Protein AF-A0A8E2DWC3-F1 (afdb_monomer_lite)

Sequence (257 aa):
MHSTALNSRPLKDLLADVLPKDIDFTFYHFSTPPTKSPALYSAPPHRKPERTYCESHFLAVSVTPPVSASISSGSAEAKPSLESAPEAADELLVLAIEVLIYTTKYLTTVFVSKADSTGCISALHLPRSSSSPLKSITGCFVKWLVRERQRPGKRLVVSLFARAQDQYLFPGSVENADKHVLDDRGLIRWWCRVLDPLVREYMPEGGRSLAQRLVDAKGITTTSTATTATSAEPVAITDGEQDDQTKTTAKGYLIIP

Radius of gyration: 25.72 Å; chains: 1; bounding box: 96×45×52 Å

Organism: NCBI:txid1314670

Secondary structure (DSSP, 8-state):
----------HHHHHHHHS-TTS-EEEEEEEPPPEEE--SSPPPTT-PPP-EEEEEEEEEEEE---TTSGGGS--------S--S------EEEEEEEEEEEE-SSEEEEEEEEEEE-SGGGGG---TTS--HHHHHHHHHHHHHHHHHPPTT-EEEEEE-----S-SSSTTGGG-TT--PPPHHHHHHHHHHHHHHHHHTSEEP----HHHHHHHHHHTTS--------------------------EE-------

InterPro domains:
  IPR013178 Histone acetyltransferase Rtt109/CBP [PF08214] (11-257)
  IPR013178 Histone acetyltransferase Rtt109/CBP [SM01250] (11-249)
  IPR016849 Histone acetyltransferase Rtt109 [PS51728] (10-257)
  IPR051236 Histone acetyltransferase RTT109-like [PTHR31571] (11-212)

Structure (mmCIF, N/CA/C/O backbone):
data_AF-A0A8E2DWC3-F1
#
_entry.id   AF-A0A8E2DWC3-F1
#
loop_
_atom_site.group_PDB
_atom_site.id
_atom_site.type_symbol
_atom_site.label_atom_id
_atom_site.label_alt_id
_atom_site.label_comp_id
_atom_site.label_asym_id
_atom_site.label_entity_id
_atom_site.label_seq_id
_atom_site.pdbx_PDB_ins_code
_atom_site.Cartn_x
_atom_site.Cartn_y
_atom_site.Cartn_z
_atom_site.occupancy
_atom_site.B_iso_or_equiv
_atom_site.auth_seq_id
_atom_site.auth_comp_id
_atom_site.auth_asym_id
_atom_site.auth_atom_id
_atom_site.pdbx_PDB_model_num
ATOM 1 N N . MET A 1 1 ? 0.124 -27.324 26.602 1.00 33.16 1 MET A N 1
ATOM 2 C CA . MET A 1 1 ? 1.009 -26.196 26.226 1.00 33.16 1 MET A CA 1
ATOM 3 C C . MET A 1 1 ? 1.364 -26.273 24.741 1.00 33.16 1 MET A C 1
ATOM 5 O O . MET A 1 1 ? 2.509 -26.540 24.401 1.00 33.16 1 MET A O 1
ATOM 9 N N . HIS A 1 2 ? 0.403 -26.064 23.840 1.00 28.22 2 HIS A N 1
ATOM 10 C CA . HIS A 1 2 ? 0.671 -25.999 22.398 1.00 28.22 2 HIS A CA 1
ATOM 11 C C . HIS A 1 2 ? 0.140 -24.668 21.877 1.00 28.22 2 HIS A C 1
ATOM 13 O O . HIS A 1 2 ? -1.011 -24.545 21.481 1.00 28.22 2 HIS A O 1
ATOM 19 N N . SER A 1 3 ? 0.988 -23.647 21.982 1.00 33.16 3 SER A N 1
ATOM 20 C CA . SER A 1 3 ? 0.810 -22.388 21.271 1.00 33.16 3 SER A CA 1
ATOM 21 C C . SER A 1 3 ? 1.392 -22.593 19.878 1.00 33.16 3 SER A C 1
ATOM 23 O O . SER A 1 3 ? 2.610 -22.570 19.703 1.00 33.16 3 SER A O 1
ATOM 25 N N . THR A 1 4 ? 0.544 -22.858 18.888 1.00 37.78 4 THR A N 1
ATOM 26 C CA . THR A 1 4 ? 0.902 -22.684 17.478 1.00 37.78 4 THR A CA 1
ATOM 27 C C . THR A 1 4 ? 1.086 -21.192 17.239 1.00 37.78 4 THR A C 1
ATOM 29 O O . THR A 1 4 ? 0.168 -20.489 16.821 1.00 37.78 4 THR A O 1
ATOM 32 N N . ALA A 1 5 ? 2.289 -20.696 17.529 1.00 41.44 5 ALA A N 1
ATOM 33 C CA . ALA A 1 5 ? 2.785 -19.501 16.880 1.00 41.44 5 ALA A CA 1
ATOM 34 C C . ALA A 1 5 ? 2.732 -19.798 15.378 1.00 41.44 5 ALA A C 1
ATOM 36 O O . ALA A 1 5 ? 3.488 -20.626 14.874 1.00 41.44 5 ALA A O 1
ATOM 37 N N . LEU A 1 6 ? 1.765 -19.207 14.673 1.00 51.44 6 LEU A N 1
ATOM 38 C CA . LEU A 1 6 ? 1.793 -19.143 13.218 1.00 51.44 6 LEU A CA 1
ATOM 39 C C . LEU A 1 6 ? 3.186 -18.626 12.860 1.00 51.44 6 LEU A C 1
ATOM 41 O O . LEU A 1 6 ? 3.505 -17.497 13.225 1.00 51.44 6 LEU A O 1
ATOM 45 N N . ASN A 1 7 ? 4.022 -19.462 12.241 1.00 55.53 7 ASN A N 1
ATOM 46 C CA . ASN A 1 7 ? 5.364 -19.084 11.809 1.00 55.53 7 ASN A CA 1
ATOM 47 C C . ASN A 1 7 ? 5.238 -17.840 10.919 1.00 55.53 7 ASN A C 1
ATOM 49 O O . ASN A 1 7 ? 4.892 -17.948 9.739 1.00 55.53 7 ASN A O 1
ATOM 53 N N . SER A 1 8 ? 5.434 -16.655 11.502 1.00 73.25 8 SER A N 1
ATOM 54 C CA . SER A 1 8 ? 5.418 -15.404 10.760 1.00 73.25 8 SER A CA 1
ATOM 55 C C . SER A 1 8 ? 6.644 -15.432 9.859 1.00 73.25 8 SER A C 1
ATOM 57 O O . SER A 1 8 ? 7.785 -15.420 10.324 1.00 73.25 8 SER A O 1
ATOM 59 N N . ARG A 1 9 ? 6.401 -15.590 8.556 1.00 89.38 9 ARG A N 1
ATOM 60 C CA . ARG A 1 9 ? 7.459 -15.517 7.553 1.00 89.38 9 ARG A CA 1
ATOM 61 C C . ARG A 1 9 ? 7.867 -14.052 7.412 1.00 89.38 9 ARG A C 1
ATOM 63 O O . ARG A 1 9 ? 6.984 -13.198 7.284 1.00 89.38 9 ARG A O 1
ATOM 70 N N . PRO A 1 10 ? 9.172 -13.747 7.406 1.00 92.94 10 PRO A N 1
ATOM 71 C CA . PRO A 1 10 ? 9.626 -12.377 7.248 1.00 92.94 10 PRO A CA 1
ATOM 72 C C . PRO A 1 10 ? 9.223 -11.845 5.866 1.00 92.94 10 PRO A C 1
ATOM 74 O O . PRO A 1 10 ? 9.191 -12.589 4.884 1.00 92.94 10 PRO A O 1
ATOM 77 N N . LEU A 1 11 ? 8.950 -10.537 5.782 1.00 95.00 11 LEU A N 1
ATOM 78 C CA . LEU A 1 11 ? 8.514 -9.867 4.549 1.00 95.00 11 LEU A CA 1
ATOM 79 C C . LEU A 1 11 ? 9.448 -10.152 3.361 1.00 95.00 11 LEU A C 1
ATOM 81 O O . LEU A 1 11 ? 8.971 -10.357 2.249 1.00 95.00 11 LEU A O 1
ATOM 85 N N . LYS A 1 12 ? 10.762 -10.223 3.608 1.00 94.94 12 LYS A N 1
ATOM 86 C CA . LYS A 1 12 ? 11.775 -10.513 2.583 1.00 94.94 12 LYS A CA 1
ATOM 87 C C . LYS A 1 12 ? 11.518 -11.839 1.850 1.00 94.94 12 LYS A C 1
ATOM 89 O O . LYS A 1 12 ? 11.611 -11.881 0.630 1.00 94.94 12 LYS A O 1
ATOM 94 N N . ASP A 1 13 ? 11.133 -12.893 2.574 1.00 94.88 13 ASP A N 1
ATOM 95 C CA . ASP A 1 13 ? 10.936 -14.224 1.989 1.00 94.88 13 ASP A CA 1
ATOM 96 C C . ASP A 1 13 ? 9.639 -14.249 1.175 1.00 94.88 13 ASP A C 1
ATOM 98 O O . ASP A 1 13 ? 9.563 -14.877 0.126 1.00 94.88 13 ASP A O 1
ATOM 102 N N . LEU A 1 14 ? 8.614 -13.531 1.647 1.00 95.56 14 LEU A N 1
ATOM 103 C CA . LEU A 1 14 ? 7.348 -13.387 0.930 1.00 95.56 14 LEU A CA 1
ATOM 104 C C . LEU A 1 14 ? 7.517 -12.584 -0.366 1.00 95.56 14 LEU A C 1
ATOM 106 O O . LEU A 1 14 ? 6.883 -12.908 -1.366 1.00 95.56 14 LEU A O 1
ATOM 110 N N . LEU A 1 15 ? 8.369 -11.554 -0.356 1.00 95.75 15 LEU A N 1
ATOM 111 C CA . LEU A 1 15 ? 8.705 -10.779 -1.550 1.00 95.75 15 LEU A CA 1
ATOM 112 C C . LEU A 1 15 ? 9.503 -11.621 -2.553 1.00 95.75 15 LEU A C 1
ATOM 114 O O . LEU A 1 15 ? 9.172 -11.610 -3.736 1.00 95.75 15 LEU A O 1
ATOM 118 N N . ALA A 1 16 ? 10.486 -12.394 -2.087 1.00 94.25 16 ALA A N 1
ATOM 119 C CA . ALA A 1 16 ? 11.266 -13.292 -2.939 1.00 94.25 16 ALA A CA 1
ATOM 120 C C . ALA A 1 16 ? 10.390 -14.332 -3.666 1.00 94.25 16 ALA A C 1
ATOM 122 O O . ALA A 1 16 ? 10.641 -14.641 -4.827 1.00 94.25 16 ALA A O 1
ATOM 123 N N . ASP A 1 17 ? 9.322 -14.823 -3.025 1.00 93.69 17 ASP A N 1
ATOM 124 C CA . ASP A 1 17 ? 8.394 -15.792 -3.630 1.00 93.69 17 ASP A CA 1
ATOM 125 C C . ASP A 1 17 ? 7.579 -15.215 -4.807 1.00 93.69 17 ASP A C 1
ATOM 127 O O . ASP A 1 17 ? 7.115 -15.970 -5.664 1.00 93.69 17 ASP A O 1
ATOM 131 N N . VAL A 1 18 ? 7.351 -13.895 -4.842 1.00 93.00 18 VAL A N 1
ATOM 132 C CA . VAL A 1 18 ? 6.466 -13.242 -5.831 1.00 93.00 18 VAL A CA 1
ATOM 133 C C . VAL A 1 18 ? 7.215 -12.466 -6.915 1.00 93.00 18 VAL A C 1
ATOM 135 O O . VAL A 1 18 ? 6.575 -11.886 -7.800 1.00 93.00 18 VAL A O 1
ATOM 138 N N . LEU A 1 19 ? 8.546 -12.428 -6.840 1.00 92.81 19 LEU A N 1
ATOM 139 C CA . LEU A 1 19 ? 9.412 -11.661 -7.731 1.00 92.81 19 LEU A CA 1
ATOM 140 C C . LEU A 1 19 ? 10.188 -12.557 -8.708 1.00 92.81 19 LEU A C 1
ATOM 142 O O . LEU A 1 19 ? 10.372 -13.748 -8.454 1.00 92.81 19 LEU A O 1
ATOM 146 N N . PRO A 1 20 ? 10.636 -12.004 -9.851 1.00 89.25 20 PRO A N 1
ATOM 147 C CA . PRO A 1 20 ? 11.560 -12.696 -10.745 1.00 89.25 20 PRO A CA 1
ATOM 148 C C . PRO A 1 20 ? 12.848 -13.092 -10.012 1.00 89.25 20 PRO A C 1
ATOM 150 O O . PRO A 1 20 ? 13.372 -12.305 -9.232 1.00 89.25 20 PRO A O 1
ATOM 153 N N . LYS A 1 21 ? 13.365 -14.297 -10.279 1.00 85.69 21 LYS A N 1
ATOM 154 C CA . LYS A 1 21 ? 14.532 -14.849 -9.566 1.00 85.69 21 LYS A CA 1
ATOM 155 C C . LYS A 1 21 ? 15.871 -14.249 -9.991 1.00 85.69 21 LYS A C 1
ATOM 157 O O . LYS A 1 21 ? 16.804 -14.265 -9.201 1.00 85.69 21 LYS A O 1
ATOM 162 N N . ASP A 1 22 ? 15.949 -13.742 -11.216 1.00 85.62 22 ASP A N 1
ATOM 163 C CA . ASP A 1 22 ? 17.205 -13.312 -11.844 1.00 85.62 22 ASP A CA 1
ATOM 164 C C . ASP A 1 22 ? 17.398 -11.787 -11.787 1.00 85.62 22 ASP A C 1
ATOM 166 O O . ASP A 1 22 ? 18.127 -11.217 -12.596 1.00 85.62 22 ASP A O 1
ATOM 170 N N . ILE A 1 23 ? 16.670 -11.107 -10.894 1.00 87.25 23 ILE A N 1
ATOM 171 C CA . ILE A 1 23 ? 16.686 -9.650 -10.768 1.00 87.25 23 ILE A CA 1
ATOM 172 C C . ILE A 1 23 ? 16.780 -9.276 -9.304 1.00 87.25 23 ILE A C 1
ATOM 174 O O . ILE A 1 23 ? 15.936 -9.666 -8.494 1.00 87.25 23 ILE A O 1
ATOM 178 N N . ASP A 1 24 ? 17.762 -8.438 -9.008 1.00 90.44 24 ASP A N 1
ATOM 179 C CA . ASP A 1 24 ? 17.973 -7.915 -7.674 1.00 90.44 24 ASP A CA 1
ATOM 180 C C . ASP A 1 24 ? 17.059 -6.713 -7.418 1.00 90.44 24 ASP A C 1
ATOM 182 O O . ASP A 1 24 ? 17.033 -5.728 -8.163 1.00 90.44 24 ASP A O 1
ATOM 186 N N . PHE A 1 25 ? 16.291 -6.814 -6.336 1.00 94.19 25 PHE A N 1
ATOM 187 C CA . PHE A 1 25 ? 15.479 -5.733 -5.796 1.00 94.19 25 PHE A CA 1
ATOM 188 C C . PHE A 1 25 ? 15.976 -5.401 -4.393 1.00 94.19 25 PHE A C 1
ATOM 190 O O . PHE A 1 25 ? 16.088 -6.290 -3.543 1.00 94.19 25 PHE A O 1
ATOM 197 N N . THR A 1 26 ? 16.178 -4.116 -4.124 1.00 96.12 26 THR A N 1
ATOM 198 C CA . THR A 1 26 ? 16.504 -3.619 -2.787 1.00 96.12 26 THR A CA 1
ATOM 199 C C . THR A 1 26 ? 15.257 -2.993 -2.168 1.00 96.12 26 THR A C 1
ATOM 201 O O . THR A 1 26 ? 14.541 -2.216 -2.800 1.00 96.12 26 THR A O 1
ATOM 204 N N . PHE A 1 27 ? 14.965 -3.358 -0.917 1.00 97.31 27 PHE A N 1
ATOM 205 C CA . PHE A 1 27 ? 13.769 -2.924 -0.193 1.00 97.31 27 PHE A CA 1
ATOM 206 C C . PHE A 1 27 ? 14.143 -2.107 1.037 1.00 97.31 27 PHE A C 1
ATOM 208 O O . PHE A 1 27 ? 14.847 -2.590 1.923 1.00 97.31 27 PHE A O 1
ATOM 215 N N . TYR A 1 28 ? 13.573 -0.912 1.144 1.00 97.88 28 TYR A N 1
ATOM 216 C CA . TYR A 1 28 ? 13.697 -0.052 2.313 1.00 97.88 28 TYR A CA 1
ATOM 217 C C . TYR A 1 28 ? 12.345 0.056 3.004 1.00 97.88 28 TYR A C 1
ATOM 219 O O . TYR A 1 28 ? 11.451 0.771 2.546 1.00 97.88 28 TYR A O 1
ATOM 227 N N . HIS A 1 29 ? 12.181 -0.679 4.104 1.00 98.06 29 HIS A N 1
ATOM 228 C CA . HIS A 1 29 ? 10.979 -0.628 4.932 1.00 98.06 29 HIS A CA 1
ATOM 229 C C . HIS A 1 29 ? 11.241 0.191 6.197 1.00 98.06 29 HIS A C 1
ATOM 231 O O . HIS A 1 29 ? 12.028 -0.199 7.054 1.00 98.06 29 HIS A O 1
ATOM 237 N N . PHE A 1 30 ? 10.531 1.309 6.326 1.00 96.88 30 PHE A N 1
ATOM 238 C CA . PHE A 1 30 ? 10.524 2.152 7.515 1.00 96.88 30 PHE A CA 1
ATOM 239 C C . PHE A 1 30 ? 9.169 2.053 8.211 1.00 96.88 30 PHE A C 1
ATOM 241 O O . PHE A 1 30 ? 8.119 2.035 7.563 1.00 96.88 30 PHE A O 1
ATOM 248 N N . SER A 1 31 ? 9.174 2.013 9.541 1.00 97.62 31 SER A N 1
ATOM 249 C CA . SER A 1 31 ? 7.946 2.070 10.333 1.00 97.62 31 SER A CA 1
ATOM 250 C C . SER A 1 31 ? 8.111 2.919 11.580 1.00 97.62 31 SER A C 1
ATOM 252 O O . SER A 1 31 ? 9.182 2.936 12.184 1.00 97.62 31 SER A O 1
ATOM 254 N N . THR A 1 32 ? 7.036 3.574 12.002 1.00 98.00 32 THR A N 1
ATOM 255 C CA . THR A 1 32 ? 6.988 4.296 13.279 1.00 98.00 32 THR A CA 1
ATOM 256 C C . THR A 1 32 ? 6.350 3.427 14.362 1.00 98.00 32 THR A C 1
ATOM 258 O O . THR A 1 32 ? 5.466 2.634 14.046 1.00 98.00 32 THR A O 1
ATOM 261 N N . PRO A 1 33 ? 6.686 3.606 15.650 1.00 97.81 33 PRO A N 1
ATOM 262 C CA . PRO A 1 33 ? 5.886 3.013 16.716 1.00 97.81 33 PRO A CA 1
ATOM 263 C C . PRO A 1 33 ? 4.455 3.593 16.717 1.00 97.81 33 PRO A C 1
ATOM 265 O O . PRO A 1 33 ? 4.259 4.736 16.286 1.00 97.81 33 PRO A O 1
ATOM 268 N N . PRO A 1 34 ? 3.449 2.862 17.234 1.00 97.56 34 PRO A N 1
ATOM 269 C CA . PRO A 1 34 ? 2.101 3.392 17.403 1.00 97.56 34 PRO A CA 1
ATOM 270 C C . PRO A 1 34 ? 2.076 4.615 18.325 1.00 97.56 34 PRO A C 1
ATOM 272 O O . PRO A 1 34 ? 2.439 4.544 19.499 1.00 97.56 34 PRO A O 1
ATOM 275 N N . THR A 1 35 ? 1.578 5.736 17.813 1.00 98.12 35 THR A N 1
ATOM 276 C CA . THR A 1 35 ? 1.409 6.988 18.562 1.00 98.12 35 THR A CA 1
ATOM 277 C C . THR A 1 35 ? -0.060 7.383 18.620 1.00 98.12 35 THR A C 1
ATOM 279 O O . THR A 1 35 ? -0.862 6.967 17.787 1.00 98.12 35 THR A O 1
ATOM 282 N N . LYS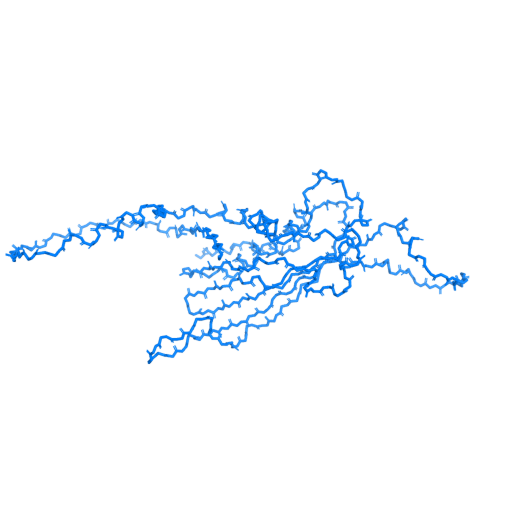 A 1 36 ? -0.463 8.149 19.637 1.00 97.94 36 LYS A N 1
ATOM 283 C CA . LYS A 1 36 ? -1.859 8.588 19.773 1.00 97.94 36 LYS A CA 1
ATOM 284 C C . LYS A 1 36 ? -2.221 9.530 18.620 1.00 97.94 36 LYS A C 1
ATOM 286 O O . LYS A 1 36 ? -1.504 10.493 18.372 1.00 97.94 36 LYS A O 1
ATOM 291 N N . SER A 1 37 ? -3.360 9.293 17.981 1.00 97.31 37 SER A N 1
ATOM 292 C CA . SER A 1 37 ? -3.863 10.085 16.855 1.00 97.31 37 SER A CA 1
ATOM 293 C C . SER A 1 37 ? -5.330 10.488 17.064 1.00 97.31 37 SER A C 1
ATOM 295 O O . SER A 1 37 ? -6.008 9.949 17.951 1.00 97.31 37 SER A O 1
ATOM 297 N N . PRO A 1 38 ? -5.843 11.467 16.294 1.00 97.19 38 PRO A N 1
ATOM 298 C CA . PRO A 1 38 ? -7.274 11.745 16.238 1.00 97.19 38 PRO A CA 1
ATOM 299 C C . PRO A 1 38 ? -8.086 10.506 15.834 1.00 97.19 38 PRO A C 1
ATOM 301 O O . PRO A 1 38 ? -7.592 9.619 15.139 1.00 97.19 38 PRO A O 1
ATOM 304 N N . ALA A 1 39 ? -9.346 10.446 16.266 1.00 96.75 39 ALA A N 1
ATOM 305 C CA . ALA A 1 39 ? -10.234 9.352 15.888 1.00 96.75 39 ALA A CA 1
ATOM 306 C C . ALA A 1 39 ? -10.561 9.393 14.388 1.00 96.75 39 ALA A C 1
ATOM 308 O O . ALA A 1 39 ? -10.838 10.463 13.851 1.00 96.75 39 ALA A O 1
ATOM 309 N N . LEU A 1 40 ? -10.591 8.222 13.739 1.00 94.81 40 LEU A N 1
ATOM 310 C CA . LEU A 1 40 ? -10.999 8.099 12.331 1.00 94.81 40 LEU A CA 1
ATOM 311 C C . LEU A 1 40 ? -12.462 8.494 12.099 1.00 94.81 40 LEU A C 1
ATOM 313 O O . LEU A 1 40 ? -12.810 9.000 11.037 1.00 94.81 40 LEU A O 1
ATOM 317 N N . TYR A 1 41 ? -13.318 8.247 13.090 1.00 93.69 41 TYR A N 1
ATOM 318 C CA . TYR A 1 41 ? -14.737 8.569 13.034 1.00 93.69 41 TYR A CA 1
ATOM 319 C C . TYR A 1 41 ? -15.055 9.675 14.032 1.00 93.69 41 TYR A C 1
ATOM 321 O O . TYR A 1 41 ? -14.669 9.604 15.204 1.00 93.69 41 TYR A O 1
ATOM 329 N N . SER A 1 42 ? -15.800 10.678 13.574 1.00 94.12 42 SER A N 1
ATOM 330 C CA . SER A 1 42 ? -16.341 11.718 14.442 1.00 94.12 42 SER A CA 1
ATOM 331 C C . SER A 1 42 ? -17.226 11.098 15.522 1.00 94.12 42 SER A C 1
ATOM 333 O O . SER A 1 42 ? -18.037 10.208 15.255 1.00 94.12 42 SER A O 1
ATOM 335 N N . ALA A 1 43 ? -17.073 11.572 16.758 1.00 94.44 43 ALA A N 1
ATOM 336 C CA . ALA A 1 43 ? -17.920 11.123 17.851 1.00 94.44 43 ALA A CA 1
ATOM 337 C C . ALA A 1 43 ? -19.369 11.591 17.627 1.00 94.44 43 ALA A C 1
ATOM 339 O O . ALA A 1 43 ? -19.575 12.740 17.230 1.00 94.44 43 ALA A O 1
ATOM 340 N N . PRO A 1 44 ? -20.378 10.754 17.926 1.00 94.00 44 PRO A N 1
ATOM 341 C CA . PRO A 1 44 ? -21.755 11.218 18.026 1.00 94.00 44 PRO A CA 1
ATOM 342 C C . PRO A 1 44 ? -21.894 12.345 19.064 1.00 94.00 44 PRO A C 1
ATOM 344 O O . PRO A 1 44 ? -21.073 12.420 19.989 1.00 94.00 44 PRO A O 1
ATOM 347 N N . PRO A 1 45 ? -22.953 13.173 18.980 1.00 95.06 45 PRO A N 1
ATOM 348 C CA . PRO A 1 45 ? -23.240 14.178 19.997 1.00 95.06 45 PRO A CA 1
ATOM 349 C C . PRO A 1 45 ? -23.194 13.580 21.409 1.00 95.06 45 PRO A C 1
ATOM 351 O O . PRO A 1 45 ? -23.667 12.466 21.645 1.00 95.06 45 PRO A O 1
ATOM 354 N N . HIS A 1 46 ? -22.598 14.318 22.346 1.00 92.94 46 HIS A N 1
ATOM 355 C CA . HIS A 1 46 ? -22.448 13.930 23.757 1.00 92.94 46 HIS A CA 1
ATOM 356 C C . HIS A 1 46 ? -21.590 12.679 24.029 1.00 92.94 46 HIS A C 1
ATOM 358 O O . HIS A 1 46 ? -21.576 12.177 25.153 1.00 92.94 46 HIS A O 1
ATOM 364 N N . ARG A 1 47 ? -20.832 12.176 23.046 1.00 93.88 47 ARG A N 1
ATOM 365 C CA . ARG A 1 47 ? -19.849 11.101 23.249 1.00 93.88 47 ARG A CA 1
ATOM 366 C C . ARG A 1 47 ? -18.425 11.595 23.027 1.00 93.88 47 ARG A C 1
ATOM 368 O O . ARG A 1 47 ? -18.179 12.548 22.296 1.00 93.88 47 ARG A O 1
ATOM 375 N N . LYS A 1 48 ? -17.467 10.926 23.671 1.00 94.56 48 LYS A N 1
ATOM 376 C CA . LYS A 1 48 ? -16.038 11.181 23.449 1.00 94.56 48 LYS A CA 1
ATOM 377 C C . LYS A 1 48 ? -15.560 10.440 22.190 1.00 94.56 48 LYS A C 1
ATOM 379 O O . LYS A 1 48 ? -16.031 9.325 21.956 1.00 94.56 48 LYS A O 1
ATOM 384 N N . PRO A 1 49 ? -14.617 11.010 21.417 1.00 95.50 49 PRO A N 1
ATOM 385 C CA . PRO A 1 49 ? -13.971 10.307 20.311 1.00 95.50 49 PRO A CA 1
ATOM 386 C C . PRO A 1 49 ? -13.302 9.012 20.765 1.00 95.50 49 PRO A C 1
ATOM 388 O O . PRO A 1 49 ? -12.806 8.912 21.892 1.00 95.50 49 PRO A O 1
ATOM 391 N N . GLU A 1 50 ? -13.271 8.019 19.879 1.00 95.81 50 GLU A N 1
ATOM 392 C CA . GLU A 1 50 ? -12.616 6.750 20.172 1.00 95.81 50 GLU A CA 1
ATOM 393 C C . GLU A 1 50 ? -11.099 6.941 20.301 1.00 95.81 50 GLU A C 1
ATOM 395 O O . GLU A 1 50 ? -10.454 7.592 19.473 1.00 95.81 50 GLU A O 1
ATOM 400 N N . ARG A 1 51 ? -10.503 6.353 21.346 1.00 97.81 51 ARG A N 1
ATOM 401 C CA . ARG A 1 51 ? -9.048 6.373 21.513 1.00 97.81 51 ARG A CA 1
ATOM 402 C C . ARG A 1 51 ? -8.400 5.598 20.367 1.00 97.81 51 ARG A C 1
ATOM 404 O O . ARG A 1 51 ? -8.556 4.380 20.284 1.00 97.81 51 ARG A O 1
ATOM 411 N N . THR A 1 52 ? -7.647 6.321 19.548 1.00 98.31 52 THR A N 1
ATOM 412 C CA . THR A 1 52 ? -7.035 5.815 18.322 1.00 98.31 52 THR A CA 1
ATOM 413 C C . THR A 1 52 ? -5.524 6.001 18.387 1.00 98.31 52 THR A C 1
ATOM 415 O O . THR A 1 52 ? -5.027 7.005 18.905 1.00 98.31 52 THR A O 1
ATOM 418 N N . TYR A 1 53 ? -4.801 4.998 17.903 1.00 98.50 53 TYR A N 1
ATOM 419 C CA . TYR A 1 53 ? -3.362 5.050 17.685 1.00 98.50 53 TYR A CA 1
ATOM 420 C C . TYR A 1 53 ? -3.089 4.901 16.194 1.00 98.50 53 TYR A C 1
ATOM 422 O O . TYR A 1 53 ? -3.821 4.183 15.520 1.00 98.50 53 TYR A O 1
ATOM 430 N N . CYS A 1 54 ? -2.065 5.576 15.686 1.00 98.62 54 CYS A N 1
ATOM 431 C CA . CYS A 1 54 ? -1.597 5.456 14.313 1.00 98.62 54 CYS A CA 1
ATOM 432 C C . CYS A 1 54 ? -0.118 5.069 14.311 1.00 98.62 54 CYS A C 1
ATOM 434 O O . CYS A 1 54 ? 0.676 5.628 15.068 1.00 98.62 54 CYS A O 1
ATOM 436 N N . GLU A 1 55 ? 0.243 4.151 13.430 1.00 98.25 55 GLU A N 1
ATOM 437 C CA . GLU A 1 55 ? 1.617 3.916 12.989 1.00 98.25 55 GLU A CA 1
ATOM 438 C C . GLU A 1 55 ? 1.686 4.079 11.467 1.00 98.25 55 GLU A C 1
ATOM 440 O O . GLU A 1 55 ? 0.696 3.848 10.769 1.00 98.25 55 GLU A O 1
ATOM 445 N N . SER A 1 56 ? 2.837 4.507 10.958 1.00 98.31 56 SER A N 1
ATOM 446 C CA . SER A 1 56 ? 3.110 4.601 9.526 1.00 98.31 56 SER A CA 1
ATOM 447 C C . SER A 1 56 ? 4.067 3.494 9.109 1.00 98.31 56 SER A C 1
ATOM 449 O O . SER A 1 56 ? 4.999 3.164 9.843 1.00 98.31 56 SER A O 1
ATOM 451 N N . HIS A 1 57 ? 3.825 2.936 7.930 1.00 98.62 57 HIS A N 1
ATOM 452 C CA . HIS A 1 57 ? 4.679 1.992 7.233 1.00 98.62 57 HIS A CA 1
ATOM 453 C C . HIS A 1 57 ? 4.977 2.550 5.844 1.00 98.62 57 HIS A C 1
ATOM 455 O O . HIS A 1 57 ? 4.064 2.771 5.051 1.00 98.62 57 HIS A O 1
ATOM 461 N N . PHE A 1 58 ? 6.253 2.740 5.537 1.00 98.62 58 PHE A N 1
ATOM 462 C CA . PHE A 1 58 ? 6.715 3.204 4.238 1.00 98.62 58 PHE A CA 1
ATOM 463 C C . PHE A 1 58 ? 7.646 2.161 3.633 1.00 98.62 58 PHE A C 1
ATOM 465 O O . PHE A 1 58 ? 8.621 1.764 4.270 1.00 98.62 58 PHE A O 1
ATOM 472 N N . LEU A 1 59 ? 7.335 1.703 2.424 1.00 98.62 59 LEU A N 1
ATOM 473 C CA . LEU A 1 59 ? 8.185 0.798 1.659 1.00 98.62 59 LEU A CA 1
ATOM 474 C C . LEU A 1 59 ? 8.631 1.508 0.386 1.00 98.62 59 LEU A C 1
ATOM 476 O O . LEU A 1 59 ? 7.787 1.859 -0.435 1.00 98.62 59 LEU A O 1
ATOM 480 N N . ALA A 1 60 ? 9.940 1.670 0.219 1.00 98.31 60 ALA A N 1
ATOM 481 C CA . ALA A 1 60 ? 10.565 2.064 -1.037 1.00 98.31 60 ALA A CA 1
ATOM 482 C C . ALA A 1 60 ? 11.318 0.877 -1.643 1.00 98.31 60 ALA A C 1
ATOM 484 O O . ALA A 1 60 ? 11.855 0.037 -0.918 1.00 98.31 60 ALA A O 1
ATOM 485 N N . VAL A 1 61 ? 11.338 0.808 -2.970 1.00 97.88 61 VAL A N 1
ATOM 486 C CA . VAL A 1 61 ? 11.990 -0.265 -3.725 1.00 97.88 61 VAL A CA 1
ATOM 487 C C . VAL A 1 61 ? 12.914 0.348 -4.756 1.00 97.88 61 VAL A C 1
ATOM 489 O O . VAL A 1 61 ? 12.466 1.201 -5.530 1.00 97.88 61 VAL A O 1
ATOM 492 N N . SER A 1 62 ? 14.159 -0.111 -4.792 1.00 96.50 62 SER A N 1
ATOM 493 C CA . SER A 1 62 ? 15.120 0.192 -5.848 1.00 96.50 62 SER A CA 1
ATOM 494 C C . SER A 1 62 ? 15.531 -1.062 -6.612 1.00 96.50 62 SER A C 1
ATOM 496 O O . SER A 1 62 ? 15.307 -2.196 -6.178 1.00 96.50 62 SER A O 1
ATOM 498 N N . VAL A 1 63 ? 16.090 -0.834 -7.795 1.00 94.56 63 VAL A N 1
ATOM 499 C CA . VAL A 1 63 ? 16.682 -1.851 -8.662 1.00 94.56 63 VAL A CA 1
ATOM 500 C C . VAL A 1 63 ? 18.026 -1.344 -9.160 1.00 94.56 63 VAL A C 1
ATOM 502 O O . VAL A 1 63 ? 18.210 -0.136 -9.320 1.00 94.56 63 VAL A O 1
ATOM 505 N N . THR A 1 64 ? 18.935 -2.263 -9.456 1.00 91.81 64 THR A N 1
ATOM 506 C CA . THR A 1 64 ? 20.212 -1.944 -10.096 1.00 91.81 64 THR A CA 1
ATOM 507 C C . THR A 1 64 ? 20.130 -2.349 -11.568 1.00 91.81 64 THR A C 1
ATOM 509 O O . THR A 1 64 ? 19.986 -3.539 -11.862 1.00 91.81 64 THR A O 1
ATOM 512 N N . PRO A 1 65 ? 20.169 -1.398 -12.517 1.00 83.50 65 PRO A N 1
ATOM 513 C CA . PRO A 1 65 ? 20.171 -1.729 -13.934 1.00 83.50 65 PRO A CA 1
ATOM 514 C C . PRO A 1 65 ? 21.421 -2.535 -14.317 1.00 83.50 65 PRO A C 1
ATOM 516 O O . PRO A 1 65 ? 22.496 -2.311 -13.757 1.00 83.50 65 PRO A O 1
ATOM 519 N N . PRO A 1 66 ? 21.332 -3.436 -15.310 1.00 79.56 66 PRO A N 1
ATOM 520 C CA . PRO A 1 66 ? 22.525 -4.056 -15.872 1.00 79.56 66 PRO A CA 1
ATOM 521 C C . PRO A 1 66 ? 23.445 -2.979 -16.476 1.00 79.56 66 PRO A C 1
ATOM 523 O O . PRO A 1 66 ? 22.967 -2.041 -17.113 1.00 79.56 66 PRO A O 1
ATOM 526 N N . VAL A 1 67 ? 24.765 -3.144 -16.317 1.00 66.31 67 VAL A N 1
ATOM 527 C CA . VAL A 1 67 ? 25.844 -2.188 -16.684 1.00 66.31 67 VAL A CA 1
ATOM 528 C C . VAL A 1 67 ? 25.740 -1.633 -18.118 1.00 66.31 67 VAL A C 1
ATOM 530 O O . VAL A 1 67 ? 26.249 -0.562 -18.424 1.00 66.31 67 VAL A O 1
ATOM 533 N N . SER A 1 68 ? 25.042 -2.318 -19.021 1.00 56.47 68 SER A N 1
ATOM 534 C CA . SER A 1 68 ? 24.802 -1.855 -20.393 1.00 56.47 68 SER A CA 1
ATOM 535 C C . SER A 1 68 ? 23.812 -0.681 -20.505 1.00 56.47 68 SER A C 1
ATOM 537 O O . SER A 1 68 ? 23.795 -0.013 -21.535 1.00 56.47 68 SER A O 1
ATOM 539 N N . ALA A 1 69 ? 22.986 -0.432 -19.483 1.00 53.97 69 ALA A N 1
ATOM 540 C CA . ALA A 1 69 ? 21.956 0.612 -19.472 1.00 53.97 69 ALA A CA 1
ATOM 541 C C . ALA A 1 69 ? 22.416 1.940 -18.836 1.00 53.97 69 ALA A C 1
ATOM 543 O O . ALA A 1 69 ? 21.769 2.964 -19.042 1.00 53.97 69 ALA A O 1
ATOM 544 N N . SER A 1 70 ? 23.534 1.961 -18.099 1.00 51.84 70 SER A N 1
ATOM 545 C CA . SER A 1 70 ? 24.069 3.183 -17.470 1.00 51.84 70 SER A CA 1
ATOM 546 C C . SER A 1 70 ? 24.792 4.115 -18.453 1.00 51.84 70 SER A C 1
ATOM 548 O O . SER A 1 70 ? 25.055 5.270 -18.136 1.00 51.84 70 SER A O 1
ATOM 550 N N . ILE A 1 71 ? 25.072 3.658 -19.679 1.00 53.16 71 ILE A N 1
ATOM 551 C CA . ILE A 1 71 ? 25.809 4.434 -20.692 1.00 53.16 71 ILE A CA 1
ATOM 552 C C . ILE A 1 71 ? 24.900 5.445 -21.433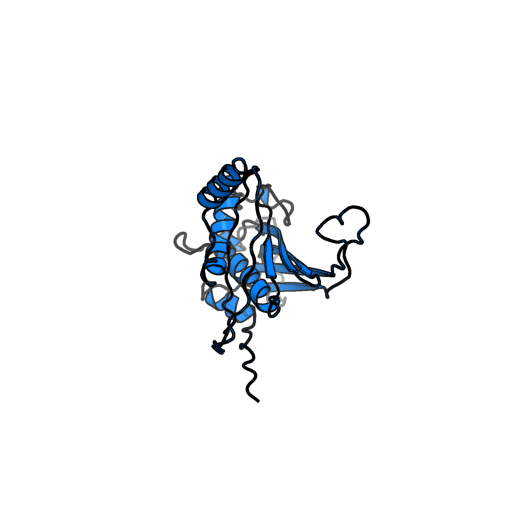 1.00 53.16 71 ILE A C 1
ATOM 554 O O . ILE A 1 71 ? 25.393 6.304 -22.161 1.00 53.16 71 ILE A O 1
ATOM 558 N N . SER A 1 72 ? 23.572 5.409 -21.247 1.00 48.53 72 SER A N 1
ATOM 559 C CA . SER A 1 72 ? 22.637 6.275 -21.992 1.00 48.53 72 SER A CA 1
ATOM 560 C C . SER A 1 72 ? 22.196 7.568 -21.292 1.00 48.53 72 SER A C 1
ATOM 562 O O . SER A 1 72 ? 21.482 8.355 -21.912 1.00 48.53 72 SER A O 1
ATOM 564 N N . SER A 1 73 ? 22.615 7.855 -20.055 1.00 50.16 73 SER A N 1
ATOM 565 C CA . SER A 1 73 ? 22.393 9.179 -19.449 1.00 50.16 73 SER A CA 1
ATOM 566 C C . SER A 1 73 ? 23.551 10.119 -19.793 1.00 50.16 73 SER A C 1
ATOM 568 O O . SER A 1 73 ? 24.524 10.251 -19.054 1.00 50.16 73 SER A O 1
ATOM 570 N N . GLY A 1 74 ? 23.471 10.746 -20.965 1.00 40.41 74 GLY A N 1
ATOM 571 C CA . GLY A 1 74 ? 24.476 11.693 -21.428 1.00 40.41 74 GLY A CA 1
ATOM 572 C C . GLY A 1 74 ? 24.415 13.041 -20.706 1.00 40.41 74 GLY A C 1
ATOM 573 O O . GLY A 1 74 ? 23.484 13.811 -20.922 1.00 40.41 74 GLY A O 1
ATOM 574 N N . SER A 1 75 ? 25.478 13.375 -19.972 1.00 40.03 75 SER A N 1
ATOM 575 C CA . SER A 1 75 ? 26.071 14.720 -19.990 1.00 40.03 75 SER A CA 1
ATOM 576 C C . SER A 1 75 ? 27.554 14.685 -19.587 1.00 40.03 75 SER A C 1
ATOM 578 O O . SER A 1 75 ? 27.882 14.598 -18.411 1.00 40.03 75 SER A O 1
ATOM 580 N N . ALA A 1 76 ? 28.397 14.768 -20.621 1.00 43.84 76 ALA A N 1
ATOM 581 C CA . ALA A 1 76 ? 29.703 15.430 -20.728 1.00 43.84 76 ALA A CA 1
ATOM 582 C C . ALA A 1 76 ? 30.842 15.156 -19.711 1.00 43.84 76 ALA A C 1
ATOM 584 O O . ALA A 1 76 ? 30.811 15.574 -18.562 1.00 43.84 76 ALA A O 1
ATOM 585 N N . GLU A 1 77 ? 31.923 14.600 -20.275 1.00 43.53 77 GLU A N 1
ATOM 586 C CA . GLU A 1 77 ? 33.347 14.820 -19.960 1.00 43.53 77 GLU A CA 1
ATOM 587 C C . GLU A 1 77 ? 33.821 14.664 -18.503 1.00 43.53 77 GLU A C 1
ATOM 589 O O . GLU A 1 77 ? 34.037 15.634 -17.782 1.00 43.53 77 GLU A O 1
ATOM 594 N N . ALA A 1 78 ? 34.210 13.437 -18.143 1.00 36.28 78 ALA A N 1
ATOM 595 C CA . ALA A 1 78 ? 35.258 13.215 -17.151 1.00 36.28 78 ALA A CA 1
ATOM 596 C C . ALA A 1 78 ? 36.273 12.196 -17.691 1.00 36.28 78 ALA A C 1
ATOM 598 O O . ALA A 1 78 ? 35.929 11.082 -18.083 1.00 36.28 78 ALA A O 1
ATOM 599 N N . LYS A 1 79 ? 37.540 12.619 -17.771 1.00 36.97 79 LYS A N 1
ATOM 600 C CA . LYS A 1 79 ? 38.696 11.774 -18.109 1.00 36.97 79 LYS A CA 1
ATOM 601 C C . LYS A 1 79 ? 38.782 10.579 -17.147 1.00 36.97 79 LYS A C 1
ATOM 603 O O . LYS A 1 79 ? 38.490 10.760 -15.968 1.00 36.97 79 LYS A O 1
ATOM 608 N N . PRO A 1 80 ? 39.283 9.409 -17.584 1.00 42.62 80 PRO A N 1
ATOM 609 C CA . PRO A 1 80 ? 39.501 8.295 -16.678 1.00 42.62 80 PRO A CA 1
ATOM 610 C C . PRO A 1 80 ? 40.754 8.588 -15.845 1.00 42.62 80 PRO A C 1
ATOM 612 O O . PRO A 1 80 ? 41.879 8.464 -16.331 1.00 42.62 80 PRO A O 1
ATOM 615 N N . SER A 1 81 ? 40.579 9.025 -14.600 1.00 38.78 81 SER A N 1
ATOM 616 C CA . SER A 1 81 ? 41.635 8.938 -13.593 1.00 38.78 81 SER A CA 1
ATOM 617 C C . SER A 1 81 ? 41.508 7.603 -12.872 1.00 38.78 81 SER A C 1
ATOM 619 O O . SER A 1 81 ? 40.461 7.275 -12.323 1.00 38.78 81 SER A O 1
ATOM 621 N N . LEU A 1 82 ? 42.598 6.850 -12.937 1.00 53.34 82 LEU A N 1
ATOM 622 C CA . LEU A 1 82 ? 42.852 5.582 -12.272 1.00 53.34 82 LEU A CA 1
ATOM 623 C C . LEU A 1 82 ? 42.552 5.669 -10.759 1.00 53.34 82 LEU A C 1
ATOM 625 O O . LEU A 1 82 ? 42.899 6.664 -10.129 1.00 53.34 82 LEU A O 1
ATOM 629 N N . GLU A 1 83 ? 42.005 4.579 -10.212 1.00 50.06 83 GLU A N 1
ATOM 630 C CA . GLU A 1 83 ? 41.866 4.261 -8.777 1.00 50.06 83 GLU A CA 1
ATOM 631 C C . GLU A 1 83 ? 40.711 4.934 -8.007 1.00 50.06 83 GLU A C 1
ATOM 633 O O . GLU A 1 83 ? 40.891 5.871 -7.232 1.00 50.06 83 GLU A O 1
ATOM 638 N N . SER A 1 84 ? 39.518 4.345 -8.104 1.00 41.38 84 SER A N 1
ATOM 639 C CA . SER A 1 84 ? 38.473 4.459 -7.083 1.00 41.38 84 SER A CA 1
ATOM 640 C C . SER A 1 84 ? 37.759 3.114 -6.904 1.00 41.38 84 SER A C 1
ATOM 642 O O . SER A 1 84 ? 37.691 2.297 -7.821 1.00 41.38 84 SER A O 1
ATOM 644 N N . ALA A 1 85 ? 37.315 2.860 -5.670 1.00 46.22 85 ALA A N 1
ATOM 645 C CA . ALA A 1 85 ? 36.512 1.717 -5.223 1.00 46.22 85 ALA A CA 1
ATOM 646 C C . ALA A 1 85 ? 35.382 1.360 -6.216 1.00 46.22 85 ALA A C 1
ATOM 648 O O . ALA A 1 85 ? 34.975 2.251 -6.957 1.00 46.22 85 ALA A O 1
ATOM 649 N N . PRO A 1 86 ? 34.857 0.111 -6.241 1.00 43.75 86 PRO A N 1
ATOM 650 C CA . PRO A 1 86 ? 33.821 -0.271 -7.202 1.00 43.75 86 PRO A CA 1
ATOM 651 C C . PRO A 1 86 ? 32.694 0.761 -7.144 1.00 43.75 86 PRO A C 1
ATOM 653 O O . PRO A 1 86 ? 32.077 0.918 -6.090 1.00 43.75 86 PRO A O 1
ATOM 656 N N . GLU A 1 87 ? 32.503 1.513 -8.234 1.00 54.97 87 GLU A N 1
ATOM 657 C CA . GLU A 1 87 ? 31.425 2.490 -8.354 1.00 54.97 87 GLU A CA 1
ATOM 658 C C . GLU A 1 87 ? 30.138 1.744 -8.018 1.00 54.97 87 GLU A C 1
ATOM 660 O O . GLU A 1 87 ? 29.782 0.772 -8.691 1.00 54.97 87 GLU A O 1
ATOM 665 N N . ALA A 1 88 ? 29.521 2.104 -6.890 1.00 57.41 88 ALA A N 1
ATOM 666 C CA . ALA A 1 88 ? 28.277 1.497 -6.459 1.00 57.41 88 ALA A CA 1
ATOM 667 C C . ALA A 1 88 ? 27.290 1.704 -7.603 1.00 57.41 88 ALA A C 1
ATOM 669 O O . ALA A 1 88 ? 26.963 2.843 -7.920 1.00 57.41 88 ALA A O 1
ATOM 670 N N . ALA A 1 89 ? 26.918 0.616 -8.277 1.00 65.31 89 ALA A N 1
ATOM 671 C CA . ALA A 1 89 ? 26.047 0.682 -9.435 1.00 65.31 89 ALA A CA 1
ATOM 672 C C . ALA A 1 89 ? 24.799 1.500 -9.077 1.00 65.31 89 ALA A C 1
ATOM 674 O O . ALA A 1 89 ? 24.186 1.248 -8.037 1.00 65.31 89 ALA A O 1
ATOM 675 N N . ASP A 1 90 ? 24.468 2.489 -9.911 1.00 81.81 90 ASP A N 1
ATOM 676 C CA . ASP A 1 90 ? 23.424 3.465 -9.606 1.00 81.81 90 ASP A CA 1
ATOM 677 C C . ASP A 1 90 ? 22.093 2.762 -9.316 1.00 81.81 90 ASP A C 1
ATOM 679 O O . ASP A 1 90 ? 21.465 2.157 -10.191 1.00 81.81 90 ASP A O 1
ATOM 683 N N . GLU A 1 91 ? 21.660 2.825 -8.059 1.00 91.06 91 GLU A N 1
ATOM 684 C CA . GLU A 1 91 ? 20.369 2.298 -7.649 1.00 91.06 91 GLU A CA 1
ATOM 685 C C . GLU A 1 91 ? 19.247 3.240 -8.090 1.00 91.06 91 GLU A C 1
ATOM 687 O O . GLU A 1 91 ? 19.229 4.429 -7.766 1.00 91.06 91 GLU A O 1
ATOM 692 N N . LEU A 1 92 ? 18.251 2.691 -8.783 1.00 93.81 92 LEU A N 1
ATOM 693 C CA . LEU A 1 92 ? 17.085 3.438 -9.234 1.00 93.81 92 LEU A CA 1
ATOM 694 C C . LEU A 1 92 ? 15.867 3.067 -8.399 1.00 93.81 92 LEU A C 1
ATOM 696 O O . LEU A 1 92 ? 15.414 1.924 -8.429 1.00 93.81 92 LEU A O 1
ATOM 700 N N . LEU A 1 93 ? 15.283 4.041 -7.699 1.00 95.94 93 LEU A N 1
ATOM 701 C CA . LEU A 1 93 ? 13.978 3.867 -7.057 1.00 95.94 93 LEU A CA 1
ATOM 702 C C . LEU A 1 93 ? 12.901 3.639 -8.123 1.00 95.94 93 LEU A C 1
ATOM 704 O O . LEU A 1 93 ? 12.793 4.413 -9.072 1.00 95.94 93 LEU A O 1
ATOM 708 N N . VAL A 1 94 ? 12.085 2.597 -7.955 1.00 96.69 94 VAL A N 1
ATOM 709 C CA . VAL A 1 94 ? 11.033 2.195 -8.910 1.00 96.69 94 VAL A CA 1
ATOM 710 C C . VAL A 1 94 ? 9.622 2.288 -8.342 1.00 96.69 94 VAL A C 1
ATOM 712 O O . VAL A 1 94 ? 8.667 2.477 -9.097 1.00 96.69 94 VAL A O 1
ATOM 715 N N . LEU A 1 95 ? 9.475 2.155 -7.023 1.00 97.81 95 LEU A N 1
ATOM 716 C CA . LEU A 1 95 ? 8.191 2.106 -6.327 1.00 97.81 95 LEU A CA 1
ATOM 717 C C . LEU A 1 95 ? 8.330 2.677 -4.923 1.00 97.81 95 LEU A C 1
ATOM 719 O O . LEU A 1 95 ? 9.316 2.409 -4.238 1.00 97.81 95 LEU A O 1
ATOM 723 N N . ALA A 1 96 ? 7.295 3.371 -4.467 1.00 98.25 96 ALA A N 1
ATOM 724 C CA . ALA A 1 96 ? 7.094 3.631 -3.054 1.00 98.25 96 ALA A CA 1
ATOM 725 C C . ALA A 1 96 ? 5.616 3.496 -2.672 1.00 98.25 96 ALA A C 1
ATOM 727 O O . ALA A 1 96 ? 4.724 3.809 -3.463 1.00 98.25 96 ALA A O 1
ATOM 728 N N . ILE A 1 97 ? 5.355 3.026 -1.452 1.00 98.56 97 ILE A N 1
ATOM 729 C CA . ILE A 1 97 ? 4.015 2.910 -0.869 1.00 98.56 97 ILE A CA 1
ATOM 730 C C . ILE A 1 97 ? 4.030 3.319 0.607 1.00 98.56 97 ILE A C 1
ATOM 732 O O . ILE A 1 97 ? 4.859 2.855 1.387 1.00 98.56 97 ILE A O 1
ATOM 736 N N . GLU A 1 98 ? 3.077 4.170 0.986 1.00 98.62 98 GLU A N 1
ATOM 737 C CA . GLU A 1 98 ? 2.793 4.577 2.361 1.00 98.62 98 GLU A CA 1
ATOM 738 C C . GLU A 1 98 ? 1.478 3.942 2.826 1.00 98.62 98 GLU A C 1
ATOM 740 O O . GLU A 1 98 ? 0.426 4.113 2.200 1.00 98.62 98 GLU A O 1
ATOM 745 N N . VAL A 1 99 ? 1.528 3.247 3.959 1.00 98.75 99 VAL A N 1
ATOM 746 C CA . VAL A 1 99 ? 0.378 2.634 4.620 1.00 98.75 99 VAL A CA 1
ATOM 747 C C . VAL A 1 99 ? 0.299 3.136 6.057 1.00 98.75 99 VAL A C 1
ATOM 749 O O . VAL A 1 99 ? 1.257 3.035 6.817 1.00 98.75 99 VAL A O 1
ATOM 752 N N . LEU A 1 100 ? -0.861 3.656 6.443 1.00 98.69 100 LEU A N 1
ATOM 753 C CA . LEU A 1 100 ? -1.158 4.102 7.800 1.00 98.69 100 LEU A CA 1
ATOM 754 C C . LEU A 1 100 ? -2.029 3.055 8.486 1.00 98.69 100 LEU A C 1
ATOM 756 O O . LEU A 1 100 ? -3.069 2.661 7.956 1.00 98.69 100 LEU A O 1
ATOM 760 N N . ILE A 1 101 ? -1.624 2.602 9.669 1.00 98.62 101 ILE A N 1
ATOM 761 C CA . ILE A 1 101 ? -2.367 1.597 10.427 1.00 98.62 101 ILE A CA 1
ATOM 762 C C . ILE A 1 101 ? -2.966 2.253 11.658 1.00 98.62 101 ILE A C 1
ATOM 764 O O . ILE A 1 101 ? -2.267 2.639 12.595 1.00 98.62 101 ILE A O 1
ATOM 768 N N . TYR A 1 102 ? -4.290 2.361 11.654 1.00 98.62 102 TYR A N 1
ATOM 769 C CA . TYR A 1 102 ? -5.053 2.902 12.767 1.00 98.62 102 TYR A CA 1
ATOM 770 C C . TYR A 1 102 ? -5.572 1.771 13.635 1.00 98.62 102 TYR A C 1
ATOM 772 O O . TYR A 1 102 ? -6.203 0.832 13.152 1.00 98.62 102 TYR A O 1
ATOM 780 N N . THR A 1 103 ? -5.352 1.881 14.936 1.00 98.31 103 THR A N 1
ATOM 781 C CA . THR A 1 103 ? -5.775 0.875 15.902 1.00 98.31 103 THR A CA 1
ATOM 782 C C . THR A 1 103 ? -6.647 1.509 16.971 1.00 98.31 103 THR A C 1
ATOM 784 O O . THR A 1 103 ? -6.232 2.432 17.674 1.00 98.31 103 THR A O 1
ATOM 787 N N . THR A 1 104 ? -7.850 0.965 17.131 1.00 97.75 104 THR A N 1
ATOM 788 C CA . THR A 1 104 ? -8.765 1.282 18.229 1.00 97.75 104 THR A CA 1
ATOM 789 C C . THR A 1 104 ? -9.010 0.050 19.105 1.00 97.75 104 THR A C 1
ATOM 791 O O . THR A 1 104 ? -8.362 -0.996 18.946 1.00 97.75 104 THR A O 1
ATOM 794 N N . LYS A 1 105 ? -9.953 0.134 20.054 1.00 95.94 105 LYS A N 1
ATOM 795 C CA . LYS A 1 105 ? -10.318 -1.009 20.909 1.00 95.94 105 LYS A CA 1
ATOM 796 C C . LYS A 1 105 ? -10.967 -2.152 20.111 1.00 95.94 105 LYS A C 1
ATOM 798 O O . LYS A 1 105 ? -10.843 -3.316 20.505 1.00 95.94 105 LYS A O 1
ATOM 803 N N . TYR A 1 106 ? -11.656 -1.832 19.016 1.00 95.50 106 TYR A N 1
ATOM 804 C CA . TYR A 1 106 ? -12.494 -2.790 18.284 1.00 95.50 106 TYR A CA 1
ATOM 805 C C . TYR A 1 106 ? -12.105 -2.974 16.815 1.00 95.50 106 TYR A C 1
ATOM 807 O O . TYR A 1 106 ? -12.471 -3.993 16.229 1.00 95.50 106 TYR A O 1
ATOM 815 N N . LEU A 1 107 ? -11.355 -2.031 16.240 1.00 97.19 107 LEU A N 1
ATOM 816 C CA . LEU A 1 107 ? -11.032 -2.007 14.819 1.00 97.19 107 LEU A CA 1
ATOM 817 C C . LEU A 1 107 ? -9.533 -1.791 14.596 1.00 97.19 107 LEU A C 1
ATOM 819 O O . LEU A 1 107 ? -8.894 -1.003 15.297 1.00 97.19 107 LEU A O 1
ATOM 823 N N . THR A 1 108 ? -8.985 -2.508 13.623 1.00 98.31 108 THR A N 1
ATOM 824 C CA . THR A 1 108 ? -7.715 -2.177 12.973 1.00 98.31 108 THR A CA 1
ATOM 825 C C . THR A 1 108 ? -8.023 -1.729 11.543 1.00 98.31 108 THR A C 1
ATOM 827 O O . THR A 1 108 ? -8.702 -2.448 10.815 1.00 98.31 108 THR A O 1
ATOM 830 N N . THR A 1 109 ? -7.540 -0.565 11.120 1.00 98.44 109 THR A N 1
ATOM 831 C CA . THR A 1 109 ? -7.689 -0.077 9.742 1.00 98.44 109 THR A CA 1
ATOM 832 C C . THR A 1 109 ? -6.316 0.023 9.100 1.00 98.44 109 THR A C 1
ATOM 834 O O . THR A 1 109 ? -5.493 0.809 9.556 1.00 98.44 109 THR A O 1
ATOM 837 N N . VAL A 1 110 ? -6.081 -0.747 8.040 1.00 98.50 110 VAL A N 1
ATOM 838 C CA . VAL A 1 110 ? -4.896 -0.661 7.179 1.00 98.50 110 VAL A CA 1
ATOM 839 C C . VAL A 1 110 ? -5.251 0.261 6.017 1.00 98.50 110 VAL A C 1
ATOM 841 O O . VAL A 1 110 ? -5.956 -0.140 5.092 1.00 98.50 110 VAL A O 1
ATOM 844 N N . PHE A 1 111 ? -4.832 1.520 6.096 1.00 98.56 111 PHE A N 1
ATOM 845 C CA . PHE A 1 111 ? -5.147 2.543 5.107 1.00 98.56 111 PHE A CA 1
ATOM 846 C C . PHE A 1 111 ? -3.969 2.765 4.160 1.00 98.56 111 PHE A C 1
ATOM 848 O O . PHE A 1 111 ? -2.923 3.254 4.582 1.00 98.56 111 PHE A O 1
ATOM 855 N N . VAL A 1 112 ? -4.128 2.433 2.878 1.00 98.38 112 VAL A N 1
ATOM 856 C CA . VAL A 1 112 ? -3.127 2.787 1.865 1.00 98.38 112 VAL A CA 1
ATOM 857 C C . VAL A 1 112 ? -3.264 4.277 1.561 1.00 98.38 112 VAL A C 1
ATOM 859 O O . VAL A 1 112 ? -4.241 4.700 0.945 1.00 98.38 112 VAL A O 1
ATOM 862 N N . SER A 1 113 ? -2.288 5.057 2.027 1.00 97.19 113 SER A N 1
ATOM 863 C CA . SER A 1 113 ? -2.267 6.520 1.936 1.00 97.19 113 SER A CA 1
ATOM 864 C C . SER A 1 113 ? -1.767 6.979 0.571 1.00 97.19 113 SER A C 1
ATOM 866 O O . SER A 1 113 ? -2.395 7.815 -0.078 1.00 97.19 113 SER A O 1
ATOM 868 N N . LYS A 1 114 ? -0.639 6.417 0.120 1.00 96.69 114 LYS A N 1
ATOM 869 C CA . LYS A 1 114 ? 0.019 6.791 -1.138 1.00 96.69 114 LYS A CA 1
ATOM 870 C C . LYS A 1 114 ? 0.667 5.574 -1.770 1.00 96.69 114 LYS A C 1
ATOM 872 O O . LYS A 1 114 ? 1.209 4.731 -1.063 1.00 96.69 114 LYS A O 1
ATOM 877 N N . ALA A 1 115 ? 0.669 5.518 -3.093 1.00 97.12 115 ALA A N 1
ATOM 878 C CA . ALA A 1 115 ? 1.506 4.610 -3.862 1.00 97.12 115 ALA A CA 1
ATOM 879 C C . ALA A 1 115 ? 1.899 5.310 -5.163 1.00 97.12 115 ALA A C 1
ATOM 881 O O . ALA A 1 115 ? 1.049 5.921 -5.808 1.00 97.12 115 ALA A O 1
ATOM 882 N N . ASP A 1 116 ? 3.173 5.245 -5.531 1.00 97.31 116 ASP A N 1
ATOM 883 C CA . ASP A 1 116 ? 3.685 5.884 -6.742 1.00 97.31 116 ASP A CA 1
ATOM 884 C C . ASP A 1 116 ? 4.851 5.084 -7.321 1.00 97.31 116 ASP A C 1
ATOM 886 O O . ASP A 1 116 ? 5.506 4.317 -6.614 1.00 97.31 116 ASP A O 1
ATOM 890 N N . SER A 1 117 ? 5.125 5.292 -8.603 1.00 96.62 117 SER A N 1
ATOM 891 C CA . SER A 1 117 ? 6.257 4.696 -9.312 1.00 96.62 117 SER A CA 1
ATOM 892 C C . SER A 1 117 ? 7.010 5.759 -10.102 1.00 96.62 117 SER A C 1
ATOM 894 O O . SER A 1 117 ? 6.476 6.832 -10.372 1.00 96.62 117 SER A O 1
ATOM 896 N N . THR A 1 118 ? 8.245 5.465 -10.487 1.00 96.00 118 THR A N 1
ATOM 897 C CA . THR A 1 118 ? 9.102 6.408 -11.229 1.00 96.00 118 THR A CA 1
ATOM 898 C C . THR A 1 118 ? 9.134 6.157 -12.737 1.00 96.00 118 THR A C 1
ATOM 900 O O . THR A 1 118 ? 9.643 6.985 -13.483 1.00 96.00 118 THR A O 1
ATOM 903 N N . GLY A 1 119 ? 8.640 5.002 -13.196 1.00 93.06 119 GLY A N 1
ATOM 904 C CA . GLY A 1 119 ? 8.840 4.517 -14.568 1.00 93.06 119 GLY A CA 1
ATOM 905 C C . GLY A 1 119 ? 10.192 3.829 -14.801 1.00 93.06 119 GLY A C 1
ATOM 906 O O . GLY A 1 119 ? 10.312 3.056 -15.743 1.00 93.06 119 GLY A O 1
ATOM 907 N N . CYS A 1 120 ? 11.172 3.979 -13.899 1.00 93.88 120 CYS A N 1
ATOM 908 C CA . CYS A 1 120 ? 12.532 3.439 -14.063 1.00 93.88 120 CYS A CA 1
ATOM 909 C C . CYS A 1 120 ? 12.622 1.903 -14.051 1.00 93.88 120 CYS A C 1
ATOM 911 O O . CYS A 1 120 ? 13.677 1.341 -14.327 1.00 93.88 120 CYS A O 1
ATOM 913 N N . ILE A 1 121 ? 11.520 1.198 -13.766 1.00 92.12 121 ILE A N 1
ATOM 914 C CA . ILE A 1 121 ? 11.465 -0.265 -13.884 1.00 92.12 121 ILE A CA 1
ATOM 915 C C . ILE A 1 121 ? 11.677 -0.742 -15.333 1.00 92.12 121 ILE A C 1
ATOM 917 O O . ILE A 1 121 ? 12.057 -1.894 -15.542 1.00 92.12 121 ILE A O 1
ATOM 921 N N . SER A 1 122 ? 11.462 0.128 -16.331 1.00 90.06 122 SER A N 1
ATOM 922 C CA . SER A 1 122 ? 11.739 -0.157 -17.746 1.00 90.06 122 SER A CA 1
ATOM 923 C C . SER A 1 122 ? 13.211 -0.498 -18.004 1.00 90.06 122 SER A C 1
ATOM 925 O O . SER A 1 122 ? 13.486 -1.342 -18.858 1.00 90.06 122 SER A O 1
ATOM 927 N N . ALA A 1 123 ? 14.141 0.052 -17.212 1.00 88.50 123 ALA A N 1
ATOM 928 C CA . ALA A 1 123 ? 15.581 -0.190 -17.329 1.00 88.50 123 ALA A CA 1
ATOM 929 C C . ALA A 1 123 ? 15.970 -1.671 -17.149 1.00 88.50 123 ALA A C 1
ATOM 931 O O . ALA A 1 123 ? 17.005 -2.114 -17.647 1.00 88.50 123 ALA A O 1
ATOM 932 N N . LEU A 1 124 ? 15.118 -2.466 -16.492 1.00 86.81 124 LEU A N 1
ATOM 933 C CA . LEU A 1 124 ? 15.317 -3.906 -16.322 1.00 86.81 124 LEU A CA 1
ATOM 934 C C . LEU A 1 124 ? 14.962 -4.738 -17.564 1.00 86.81 124 LEU A C 1
ATOM 936 O O . LEU A 1 124 ? 15.187 -5.944 -17.559 1.00 86.81 124 LEU A O 1
ATOM 940 N N . HIS A 1 125 ? 14.386 -4.134 -18.612 1.00 85.06 125 HIS A N 1
ATOM 941 C CA . HIS A 1 125 ? 14.013 -4.813 -19.864 1.00 85.06 125 HIS A CA 1
ATOM 942 C C . HIS A 1 125 ? 13.179 -6.091 -19.654 1.00 85.06 125 HIS A C 1
ATOM 944 O O . HIS A 1 125 ? 13.304 -7.084 -20.373 1.00 85.06 125 HIS A O 1
ATOM 950 N N . LEU A 1 126 ? 12.298 -6.056 -18.653 1.00 84.44 126 LEU A N 1
ATOM 951 C CA . LEU A 1 126 ? 11.446 -7.178 -18.284 1.00 84.44 126 LEU A CA 1
ATOM 952 C C . LEU A 1 126 ? 10.524 -7.608 -19.441 1.00 84.44 126 LEU A C 1
ATOM 954 O O . LEU A 1 126 ? 9.920 -6.758 -20.105 1.00 84.44 126 LEU A O 1
ATOM 958 N N . PRO A 1 127 ? 10.327 -8.923 -19.665 1.00 80.62 127 PRO A N 1
ATOM 959 C CA . PRO A 1 127 ? 9.424 -9.398 -20.703 1.00 80.62 127 PRO A CA 1
ATOM 960 C C . PRO A 1 127 ? 7.983 -8.973 -20.401 1.00 80.62 127 PRO A C 1
ATOM 962 O O . PRO A 1 127 ? 7.483 -9.150 -19.289 1.00 80.62 127 PRO A O 1
ATOM 965 N N . ARG A 1 128 ? 7.272 -8.466 -21.416 1.00 69.50 128 ARG A N 1
ATOM 966 C CA . ARG A 1 128 ? 5.887 -7.961 -21.289 1.00 69.50 128 ARG A CA 1
ATOM 967 C C . ARG A 1 128 ? 4.855 -9.021 -20.873 1.00 69.50 128 ARG A C 1
ATOM 969 O O . ARG A 1 128 ? 3.751 -8.660 -20.481 1.00 69.50 128 ARG A O 1
ATOM 976 N N . SER A 1 129 ? 5.190 -10.310 -20.962 1.00 62.28 129 SER A N 1
ATOM 977 C CA . SER A 1 129 ? 4.354 -11.415 -20.473 1.00 62.28 129 SER A CA 1
ATOM 978 C C . SER A 1 129 ? 4.440 -11.610 -18.954 1.00 62.28 129 SER A C 1
ATOM 980 O O . SER A 1 129 ? 3.617 -12.330 -18.387 1.00 62.28 129 SER A O 1
ATOM 982 N N . SER A 1 130 ? 5.415 -10.983 -18.286 1.00 66.50 130 SER A N 1
ATOM 983 C CA . SER A 1 130 ? 5.580 -11.085 -16.837 1.00 66.50 130 SER A CA 1
ATOM 984 C C . SER A 1 130 ? 4.486 -10.310 -16.097 1.00 66.50 130 SER A C 1
ATOM 986 O O . SER A 1 130 ? 4.038 -9.237 -16.510 1.00 66.50 130 SER A O 1
ATOM 988 N N . SER A 1 131 ? 4.017 -10.859 -14.975 1.00 77.19 131 SER A N 1
ATOM 989 C CA . SER A 1 131 ? 3.133 -10.116 -14.079 1.00 77.19 131 SER A CA 1
ATOM 990 C C . SER A 1 131 ? 3.857 -8.871 -13.572 1.00 77.19 131 SER A C 1
ATOM 992 O O . SER A 1 131 ? 4.985 -8.992 -13.110 1.00 77.19 131 SER A O 1
ATOM 994 N N . SER A 1 132 ? 3.199 -7.707 -13.601 1.00 87.56 132 SER A N 1
ATOM 995 C CA . SER A 1 132 ? 3.761 -6.445 -13.090 1.00 87.56 132 SER A CA 1
ATOM 996 C C . SER A 1 132 ? 4.403 -6.630 -11.701 1.00 87.56 132 SER A C 1
ATOM 998 O O . SER A 1 132 ? 3.660 -6.880 -10.744 1.00 87.56 132 SER A O 1
ATOM 1000 N N . PRO A 1 133 ? 5.739 -6.475 -11.561 1.00 92.75 133 PRO A N 1
ATOM 1001 C CA . PRO A 1 133 ? 6.414 -6.611 -10.270 1.00 92.75 133 PRO A CA 1
ATOM 1002 C C . PRO A 1 133 ? 5.895 -5.605 -9.249 1.00 92.75 133 PRO A C 1
ATOM 1004 O O . PRO A 1 133 ? 5.673 -5.962 -8.099 1.00 92.75 133 PRO A O 1
ATOM 1007 N N . LEU A 1 134 ? 5.587 -4.380 -9.692 1.00 94.69 134 LEU A N 1
ATOM 1008 C CA . LEU A 1 134 ? 5.012 -3.341 -8.837 1.00 94.69 134 LEU A CA 1
ATOM 1009 C C . LEU A 1 134 ? 3.716 -3.820 -8.175 1.00 94.69 134 LEU A C 1
ATOM 1011 O O . LEU A 1 134 ? 3.573 -3.743 -6.960 1.00 94.69 134 LEU A O 1
ATOM 1015 N N . LYS A 1 135 ? 2.811 -4.412 -8.964 1.00 95.31 135 LYS A N 1
ATOM 1016 C CA . LYS A 1 135 ? 1.562 -5.003 -8.464 1.00 95.31 135 LYS A CA 1
ATOM 1017 C C . LYS A 1 135 ? 1.832 -6.118 -7.446 1.00 95.31 135 LYS A C 1
ATOM 1019 O O . LYS A 1 135 ? 1.168 -6.161 -6.411 1.00 95.31 135 LYS A O 1
ATOM 1024 N N . SER A 1 136 ? 2.776 -7.016 -7.741 1.00 95.69 136 SER A N 1
ATOM 1025 C CA . SER A 1 136 ? 3.138 -8.131 -6.853 1.00 95.69 136 SER A CA 1
ATOM 1026 C C . SER A 1 136 ? 3.713 -7.640 -5.522 1.00 95.69 136 SER A C 1
ATOM 1028 O O . SER A 1 136 ? 3.269 -8.097 -4.469 1.00 95.69 136 SER A O 1
ATOM 1030 N N . ILE A 1 137 ? 4.623 -6.662 -5.552 1.00 97.25 137 ILE A N 1
ATOM 1031 C CA . ILE A 1 137 ? 5.224 -6.057 -4.356 1.00 97.25 137 ILE A CA 1
ATOM 1032 C C . ILE A 1 137 ? 4.153 -5.369 -3.510 1.00 97.25 137 ILE A C 1
ATOM 1034 O O . ILE A 1 137 ? 4.041 -5.652 -2.318 1.00 97.25 137 ILE A O 1
ATOM 1038 N N . THR A 1 138 ? 3.332 -4.506 -4.118 1.00 98.06 138 THR A N 1
ATOM 1039 C CA . THR A 1 138 ? 2.247 -3.797 -3.425 1.00 98.06 138 THR A CA 1
ATOM 1040 C C . THR A 1 138 ? 1.289 -4.780 -2.749 1.00 98.06 138 THR A C 1
ATOM 1042 O O . THR A 1 138 ? 0.988 -4.631 -1.564 1.00 98.06 138 THR A O 1
ATOM 1045 N N . GLY A 1 139 ? 0.836 -5.808 -3.475 1.00 97.25 139 GLY A N 1
ATOM 1046 C CA . GLY A 1 139 ? -0.080 -6.815 -2.937 1.00 97.25 139 GLY A CA 1
ATOM 1047 C C . GLY A 1 139 ? 0.540 -7.619 -1.797 1.00 97.25 139 GLY A C 1
ATOM 1048 O O . GLY A 1 139 ? -0.093 -7.796 -0.757 1.00 97.25 139 GLY A O 1
ATOM 1049 N N . CYS A 1 140 ? 1.795 -8.047 -1.958 1.00 97.56 140 CYS A N 1
ATOM 1050 C CA . CYS A 1 140 ? 2.537 -8.772 -0.930 1.00 97.56 140 CYS A CA 1
ATOM 1051 C C . CYS A 1 140 ? 2.715 -7.934 0.342 1.00 97.56 140 CYS A C 1
ATOM 1053 O O . CYS A 1 140 ? 2.454 -8.427 1.438 1.00 97.56 140 CYS A O 1
ATOM 1055 N N . PHE A 1 141 ? 3.095 -6.661 0.208 1.00 98.25 141 PHE A N 1
ATOM 1056 C CA . PHE A 1 141 ? 3.309 -5.774 1.348 1.00 98.25 141 PHE A CA 1
ATOM 1057 C C . PHE A 1 141 ? 2.020 -5.523 2.137 1.00 98.25 141 PHE A C 1
ATOM 1059 O O . PHE A 1 141 ? 1.997 -5.708 3.353 1.00 98.25 141 PHE A O 1
ATOM 1066 N N . VAL A 1 142 ? 0.918 -5.185 1.455 1.00 98.06 142 VAL A N 1
ATOM 1067 C CA . VAL A 1 142 ? -0.382 -4.978 2.116 1.00 98.06 142 VAL A CA 1
ATOM 1068 C C . VAL A 1 142 ? -0.864 -6.267 2.781 1.00 98.06 142 VAL A C 1
ATOM 1070 O O . VAL A 1 142 ? -1.294 -6.239 3.933 1.00 98.06 142 VAL A O 1
ATOM 1073 N N . LYS A 1 143 ? -0.744 -7.413 2.100 1.00 96.56 143 LYS A N 1
ATOM 1074 C CA . LYS A 1 143 ? -1.095 -8.722 2.666 1.00 96.56 143 LYS A CA 1
ATOM 1075 C C . LYS A 1 143 ? -0.272 -9.051 3.911 1.00 96.56 143 LYS A C 1
ATOM 1077 O O . LYS A 1 143 ? -0.828 -9.537 4.895 1.00 96.56 143 LYS A O 1
ATOM 1082 N N . TRP A 1 144 ? 1.031 -8.783 3.891 1.00 97.44 144 TRP A N 1
ATOM 1083 C CA . TRP A 1 144 ? 1.897 -8.980 5.050 1.00 97.44 144 TRP A CA 1
ATOM 1084 C C . TRP A 1 144 ? 1.464 -8.097 6.229 1.00 97.44 144 TRP A C 1
ATOM 1086 O O . TRP A 1 144 ? 1.257 -8.622 7.321 1.00 97.44 144 TRP A O 1
ATOM 1096 N N . LEU A 1 145 ? 1.196 -6.803 6.006 1.00 97.44 145 LEU A N 1
ATOM 1097 C CA . LEU A 1 145 ? 0.692 -5.902 7.053 1.00 97.44 145 LEU A CA 1
ATOM 1098 C C . LEU 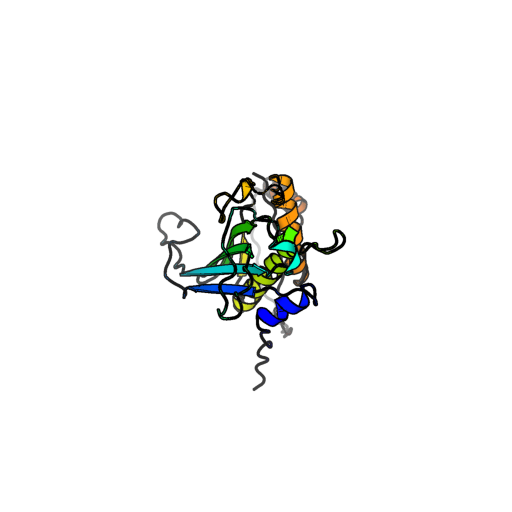A 1 145 ? -0.637 -6.379 7.649 1.00 97.44 145 LEU A C 1
ATOM 1100 O O . LEU A 1 145 ? -0.820 -6.335 8.864 1.00 97.44 145 LEU A O 1
ATOM 1104 N N . VAL A 1 146 ? -1.557 -6.867 6.813 1.00 96.69 146 VAL A N 1
ATOM 1105 C CA . VAL A 1 146 ? -2.838 -7.425 7.270 1.00 96.69 146 VAL A CA 1
ATOM 1106 C C . VAL A 1 146 ? -2.617 -8.616 8.195 1.00 96.69 146 VAL A C 1
ATOM 1108 O O . VAL A 1 146 ? -3.222 -8.668 9.262 1.00 96.69 146 VAL A O 1
ATOM 1111 N N . ARG A 1 147 ? -1.722 -9.540 7.833 1.00 94.50 147 ARG A N 1
ATOM 1112 C CA . ARG A 1 147 ? -1.397 -10.706 8.667 1.00 94.50 147 ARG A CA 1
ATOM 1113 C C . ARG A 1 147 ? -0.755 -10.297 9.991 1.00 94.50 147 ARG A C 1
ATOM 1115 O O . ARG A 1 147 ? -1.191 -10.767 11.035 1.00 94.50 147 ARG A O 1
ATOM 1122 N N . GLU A 1 148 ? 0.218 -9.390 9.953 1.00 95.12 148 GLU A N 1
ATOM 1123 C CA . GLU A 1 148 ? 0.960 -8.939 11.137 1.00 95.12 148 GLU A CA 1
ATOM 1124 C C . GLU A 1 148 ? 0.133 -8.073 12.093 1.00 95.12 148 GLU A C 1
ATOM 1126 O O . GLU A 1 148 ? 0.462 -7.957 13.273 1.00 95.12 148 GLU A O 1
ATOM 1131 N N . ARG A 1 149 ? -0.927 -7.420 11.601 1.00 95.81 149 ARG A N 1
ATOM 1132 C CA . ARG A 1 149 ? -1.776 -6.518 12.401 1.00 95.81 149 ARG A CA 1
ATOM 1133 C C . ARG A 1 149 ? -3.168 -7.059 12.684 1.00 95.81 149 ARG A C 1
ATOM 1135 O O . ARG A 1 149 ? -3.950 -6.402 13.384 1.00 95.81 149 ARG A O 1
ATOM 1142 N N . GLN A 1 150 ? -3.483 -8.255 12.194 1.00 94.75 150 GLN A N 1
ATOM 1143 C CA . GLN A 1 150 ? -4.703 -8.952 12.561 1.00 94.75 150 GLN A CA 1
ATOM 1144 C C . GLN A 1 150 ? -4.660 -9.295 14.053 1.00 94.75 150 GLN A C 1
ATOM 1146 O O . GLN A 1 150 ? -3.785 -10.015 14.528 1.00 94.75 150 GLN A O 1
ATOM 1151 N N . ARG A 1 151 ? -5.637 -8.790 14.811 1.00 94.81 151 ARG A N 1
ATOM 1152 C CA . ARG A 1 151 ? -5.780 -9.093 16.241 1.00 94.81 151 ARG A CA 1
ATOM 1153 C C . ARG A 1 151 ? -6.874 -10.147 16.442 1.00 94.81 151 ARG A C 1
ATOM 1155 O O . ARG A 1 151 ? -7.922 -10.037 15.797 1.00 94.81 151 ARG A O 1
ATOM 1162 N N . PRO A 1 152 ? -6.686 -11.132 17.340 1.00 92.81 152 PRO A N 1
ATOM 1163 C CA . PRO A 1 152 ? -7.702 -12.147 17.615 1.00 92.81 152 PRO A CA 1
ATOM 1164 C C . PRO A 1 152 ? -9.055 -11.527 17.991 1.00 92.81 152 PRO A C 1
ATOM 1166 O O . PRO A 1 152 ? -9.127 -10.635 18.840 1.00 92.81 152 PRO A O 1
ATOM 1169 N N . GLY A 1 153 ? -10.126 -11.967 17.325 1.00 90.94 153 GLY A N 1
ATOM 1170 C CA . GLY A 1 153 ? -11.493 -11.494 17.574 1.00 90.94 153 GLY A CA 1
ATOM 1171 C C . GLY A 1 153 ? -11.742 -10.008 17.276 1.00 90.94 153 GLY A C 1
ATOM 1172 O O . GLY A 1 153 ? -12.744 -9.455 17.731 1.00 90.94 153 GLY A O 1
ATOM 1173 N N . LYS A 1 154 ? -10.841 -9.322 16.558 1.00 94.50 154 LYS A N 1
ATOM 1174 C CA . LYS A 1 154 ? -11.016 -7.918 16.152 1.00 94.50 154 LYS A CA 1
ATOM 1175 C C . LYS A 1 154 ? -11.174 -7.808 14.647 1.00 94.50 154 LYS A C 1
ATOM 1177 O O . LYS A 1 154 ? -10.497 -8.492 13.884 1.00 94.50 154 LYS A O 1
ATOM 1182 N N . ARG A 1 155 ? -12.044 -6.895 14.221 1.00 95.06 155 ARG A N 1
ATOM 1183 C CA . ARG A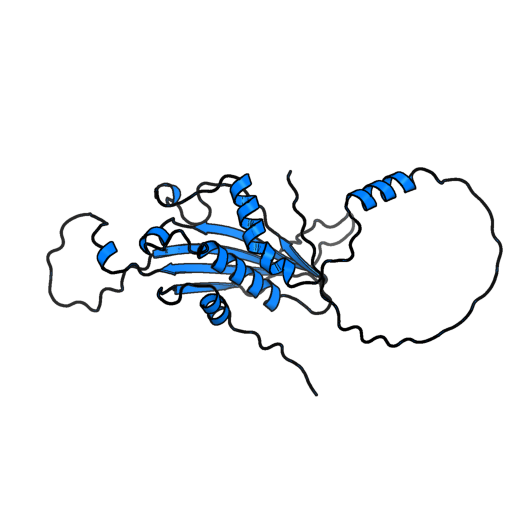 1 155 ? -12.215 -6.590 12.802 1.00 95.06 155 ARG A CA 1
ATOM 1184 C C . ARG A 1 155 ? -10.971 -5.873 12.283 1.00 95.06 155 ARG A C 1
ATOM 1186 O O . ARG A 1 155 ? -10.473 -4.957 12.942 1.00 95.06 155 ARG A O 1
ATOM 1193 N N . LEU A 1 156 ? -10.532 -6.254 11.088 1.00 97.19 156 LEU A N 1
ATOM 1194 C CA . LEU A 1 156 ? -9.549 -5.517 10.307 1.00 97.19 156 LEU A CA 1
ATOM 1195 C C . LEU A 1 156 ? -10.194 -5.047 9.001 1.00 97.19 156 LEU A C 1
ATOM 1197 O O . LEU A 1 156 ? -10.928 -5.798 8.364 1.00 97.19 156 LEU A O 1
ATOM 1201 N N . VAL A 1 157 ? -9.948 -3.795 8.622 1.00 97.12 157 VAL A N 1
ATOM 1202 C CA . VAL A 1 157 ? -10.406 -3.216 7.355 1.00 97.12 157 VAL A CA 1
ATOM 1203 C C . VAL A 1 157 ? -9.196 -2.728 6.573 1.00 97.12 157 VAL A C 1
ATOM 1205 O O . VAL A 1 157 ? -8.439 -1.900 7.072 1.00 97.12 157 VAL A O 1
ATOM 1208 N N . VAL A 1 158 ? -9.035 -3.205 5.339 1.00 97.56 158 VAL A N 1
ATOM 1209 C CA . VAL A 1 158 ? -8.144 -2.567 4.361 1.00 97.56 158 VAL A CA 1
ATOM 1210 C C . VAL A 1 158 ? -8.944 -1.487 3.646 1.00 97.56 158 VAL A C 1
ATOM 1212 O O . VAL A 1 158 ? -10.023 -1.763 3.124 1.00 97.56 158 VAL A O 1
ATOM 1215 N N . SER A 1 159 ? -8.441 -0.257 3.653 1.00 96.81 159 SER A N 1
ATOM 1216 C CA . SER A 1 159 ? -9.097 0.903 3.053 1.00 96.81 159 SER A CA 1
ATOM 1217 C C . SER A 1 159 ? -8.117 1.660 2.165 1.00 96.81 159 SER A C 1
ATOM 1219 O O . SER A 1 159 ? -6.933 1.753 2.479 1.00 96.81 159 SER A O 1
ATOM 1221 N N . LEU A 1 160 ? -8.601 2.204 1.054 1.00 96.50 160 LEU A N 1
ATOM 1222 C CA . LEU A 1 160 ? -7.836 3.076 0.166 1.00 96.50 160 LEU A CA 1
ATOM 1223 C C . LEU A 1 160 ? -8.785 3.968 -0.629 1.00 96.50 160 LEU A C 1
ATOM 1225 O O . LEU A 1 160 ? -9.961 3.639 -0.793 1.00 96.50 160 LEU A O 1
ATOM 1229 N N . PHE A 1 161 ? -8.258 5.069 -1.155 1.00 93.44 161 PHE A N 1
ATOM 1230 C CA . PHE A 1 161 ? -8.963 5.930 -2.097 1.00 93.44 161 PHE A CA 1
ATOM 1231 C C . PHE A 1 161 ? -8.168 6.000 -3.403 1.00 93.44 161 PHE A C 1
ATOM 1233 O O . PHE A 1 161 ? -7.080 6.567 -3.445 1.00 93.44 161 PHE A O 1
ATOM 1240 N N . ALA A 1 162 ? -8.696 5.382 -4.460 1.00 90.00 162 ALA A N 1
ATOM 1241 C CA . ALA A 1 162 ? -8.058 5.362 -5.771 1.00 90.00 162 ALA A CA 1
ATOM 1242 C C . ALA A 1 162 ? -8.475 6.601 -6.572 1.00 90.00 162 ALA A C 1
ATOM 1244 O O . ALA A 1 162 ? -9.622 6.703 -7.003 1.00 90.00 162 ALA A O 1
ATOM 1245 N N . ARG A 1 163 ? -7.534 7.522 -6.776 1.00 90.94 163 ARG A N 1
ATOM 1246 C CA . ARG A 1 163 ? -7.654 8.668 -7.681 1.00 90.94 163 ARG A CA 1
ATOM 1247 C C . ARG A 1 163 ? -6.394 8.735 -8.535 1.00 90.94 163 ARG A C 1
ATOM 1249 O O . ARG A 1 163 ? -5.315 8.460 -8.027 1.00 90.94 163 ARG A O 1
ATOM 1256 N N . ALA A 1 164 ? -6.533 9.032 -9.816 1.00 89.06 164 ALA A N 1
ATOM 1257 C CA . ALA A 1 164 ? -5.408 9.255 -10.703 1.00 89.06 164 ALA A CA 1
ATOM 1258 C C . ALA A 1 164 ? -4.815 10.645 -10.459 1.00 89.06 164 ALA A C 1
ATOM 1260 O O . ALA A 1 164 ? -5.532 11.639 -10.330 1.00 89.06 164 ALA A O 1
ATOM 1261 N N . GLN A 1 165 ? -3.491 10.697 -10.398 1.00 88.81 165 GLN A N 1
ATOM 1262 C CA . GLN A 1 165 ? -2.712 11.923 -10.349 1.00 88.81 165 GLN A CA 1
ATOM 1263 C C . GLN A 1 165 ? -1.347 11.630 -10.970 1.00 88.81 165 GLN A C 1
ATOM 1265 O O . GLN A 1 165 ? -0.836 10.517 -10.842 1.00 88.81 165 GLN A O 1
ATOM 1270 N N . ASP A 1 166 ? -0.757 12.630 -11.617 1.00 81.94 166 ASP A N 1
ATOM 1271 C CA . ASP A 1 166 ? 0.512 12.495 -12.342 1.00 81.94 166 ASP A CA 1
ATOM 1272 C C . ASP A 1 166 ? 1.668 12.017 -11.445 1.00 81.94 166 ASP A C 1
ATOM 1274 O O . ASP A 1 166 ? 2.540 11.247 -11.859 1.00 81.94 166 ASP A O 1
ATOM 1278 N N . GLN A 1 167 ? 1.659 12.444 -10.181 1.00 86.88 167 GLN A N 1
ATOM 1279 C CA . GLN A 1 167 ? 2.647 12.069 -9.173 1.00 86.88 167 GLN A CA 1
ATOM 1280 C C . GLN A 1 167 ? 2.102 12.249 -7.750 1.00 86.88 167 GLN A C 1
ATOM 1282 O O . GLN A 1 167 ? 1.344 13.183 -7.473 1.00 86.88 167 GLN A O 1
ATOM 1287 N N . TYR A 1 168 ? 2.544 11.372 -6.847 1.00 90.19 168 TYR A N 1
ATOM 1288 C CA . TYR A 1 168 ? 2.249 11.397 -5.411 1.00 90.19 168 TYR A CA 1
ATOM 1289 C C . TYR A 1 168 ? 3.513 11.482 -4.550 1.00 90.19 168 TYR A C 1
ATOM 1291 O O . TYR A 1 168 ? 3.539 12.249 -3.588 1.00 90.19 168 TYR A O 1
ATOM 1299 N N . LEU A 1 169 ? 4.537 10.679 -4.860 1.00 95.00 169 LEU A N 1
ATOM 1300 C CA . LEU A 1 169 ? 5.752 10.525 -4.047 1.00 95.00 169 LEU A CA 1
ATOM 1301 C C . LEU A 1 169 ? 7.031 10.907 -4.795 1.00 95.00 169 LEU A C 1
ATOM 1303 O O . LEU A 1 169 ? 8.014 11.238 -4.140 1.00 95.00 169 LEU A O 1
ATOM 1307 N N . PHE A 1 170 ? 7.026 10.885 -6.131 1.00 96.12 170 PHE A N 1
ATOM 1308 C CA . PHE A 1 170 ? 8.214 11.158 -6.943 1.00 96.12 170 PHE A CA 1
ATOM 1309 C C . PHE A 1 170 ? 8.016 12.403 -7.822 1.00 96.12 170 PHE A C 1
ATOM 1311 O O . PHE A 1 170 ? 7.494 12.284 -8.936 1.00 96.12 170 PHE A O 1
ATOM 1318 N N . PRO A 1 171 ? 8.405 13.604 -7.354 1.00 95.31 171 PRO A N 1
ATOM 1319 C CA . PRO A 1 171 ? 8.350 14.818 -8.163 1.00 95.31 171 PRO A CA 1
ATOM 1320 C C . PRO A 1 171 ? 9.162 14.687 -9.457 1.00 95.31 171 PRO A C 1
ATOM 1322 O O . PRO A 1 171 ? 10.268 14.155 -9.434 1.00 95.31 171 PRO A O 1
ATOM 1325 N N . GLY A 1 172 ? 8.609 15.150 -10.578 1.00 93.25 172 GLY A N 1
ATOM 1326 C CA . GLY A 1 172 ? 9.257 15.103 -11.895 1.00 93.25 172 GLY A CA 1
ATOM 1327 C C . GLY A 1 172 ? 9.161 13.740 -12.585 1.00 93.25 172 GLY A C 1
ATOM 1328 O O . GLY A 1 172 ? 9.413 13.634 -13.777 1.00 93.25 172 GLY A O 1
ATOM 1329 N N . SER A 1 173 ? 8.715 12.687 -11.889 1.00 93.81 173 SER A N 1
ATOM 1330 C CA . SER A 1 173 ? 8.611 11.348 -12.491 1.00 93.81 173 SER A CA 1
ATOM 1331 C C . SER A 1 173 ? 7.598 11.256 -13.634 1.00 93.81 173 SER A C 1
ATOM 1333 O O . SER A 1 173 ? 7.705 10.351 -14.454 1.00 93.81 173 SER A O 1
ATOM 1335 N N . VAL A 1 174 ? 6.627 12.173 -13.714 1.00 93.94 174 VAL A N 1
ATOM 1336 C CA . VAL A 1 174 ? 5.688 12.256 -14.849 1.00 93.94 174 VAL A CA 1
ATOM 1337 C C . VAL A 1 174 ? 6.385 12.618 -16.166 1.00 93.94 174 VAL A C 1
ATOM 1339 O O . VAL A 1 174 ? 5.894 12.267 -17.233 1.00 93.94 174 VAL A O 1
ATOM 1342 N N . GLU A 1 175 ? 7.547 13.269 -16.107 1.00 94.50 175 GLU A N 1
ATOM 1343 C CA . GLU A 1 175 ? 8.332 13.633 -17.293 1.00 94.50 175 GLU A CA 1
ATOM 1344 C C . GLU A 1 175 ? 9.035 12.413 -17.911 1.00 94.50 175 GLU A C 1
ATOM 1346 O O . GLU A 1 175 ? 9.442 12.448 -19.072 1.00 94.50 175 GLU A O 1
ATOM 1351 N N . ASN A 1 176 ? 9.145 11.307 -17.164 1.00 93.38 176 ASN A N 1
ATOM 1352 C CA . ASN A 1 176 ? 9.646 10.047 -17.689 1.00 93.38 176 ASN A CA 1
ATOM 1353 C C . ASN A 1 176 ? 8.590 9.389 -18.592 1.00 93.38 176 ASN A C 1
ATOM 1355 O O . ASN A 1 176 ? 7.569 8.901 -18.106 1.00 93.38 176 ASN A O 1
ATOM 1359 N N . ALA A 1 177 ? 8.870 9.298 -19.894 1.00 93.31 177 ALA A N 1
ATOM 1360 C CA . ALA A 1 177 ? 7.975 8.685 -20.880 1.00 93.31 177 ALA A CA 1
ATOM 1361 C C . ALA A 1 177 ? 7.660 7.201 -20.601 1.00 93.31 177 ALA A C 1
ATOM 1363 O O . ALA A 1 177 ? 6.618 6.702 -21.029 1.00 93.31 177 ALA A O 1
ATOM 1364 N N . ASP A 1 178 ? 8.521 6.504 -19.853 1.00 92.81 178 ASP A N 1
ATOM 1365 C CA . ASP A 1 178 ? 8.291 5.117 -19.440 1.00 92.81 178 ASP A CA 1
ATOM 1366 C C . ASP A 1 178 ? 7.366 4.997 -18.214 1.00 92.81 178 ASP A C 1
ATOM 1368 O O . ASP A 1 178 ? 6.913 3.898 -17.867 1.00 92.81 178 ASP A O 1
ATOM 1372 N N . LYS A 1 179 ? 7.046 6.111 -17.539 1.00 93.81 179 LYS A N 1
ATOM 1373 C CA . LYS A 1 179 ? 6.076 6.119 -16.444 1.00 93.81 179 LYS A CA 1
ATOM 1374 C C . LYS A 1 179 ? 4.662 6.021 -17.009 1.00 93.81 179 LYS A C 1
ATOM 1376 O O . LYS A 1 179 ? 4.087 6.975 -17.524 1.00 93.81 179 LYS A O 1
ATOM 1381 N N . HIS A 1 180 ? 4.044 4.861 -16.824 1.00 92.06 180 HIS A N 1
ATOM 1382 C CA . HIS A 1 180 ? 2.649 4.658 -17.195 1.00 92.06 180 HIS A CA 1
ATOM 1383 C C . HIS A 1 180 ? 1.695 5.118 -16.081 1.00 92.06 180 HIS A C 1
ATOM 1385 O O . HIS A 1 180 ? 1.447 4.389 -15.115 1.00 92.06 180 HIS A O 1
ATOM 1391 N N . VAL A 1 181 ? 1.138 6.322 -16.232 1.00 93.06 181 VAL A N 1
ATOM 1392 C CA . VAL A 1 181 ? 0.095 6.865 -15.348 1.00 93.06 181 VAL A CA 1
ATOM 1393 C C . VAL A 1 181 ? -1.268 6.284 -15.744 1.00 93.06 181 VAL A C 1
ATOM 1395 O O . VAL A 1 181 ? -1.691 6.385 -16.893 1.00 93.06 181 VAL A O 1
ATOM 1398 N N . LEU A 1 182 ? -1.958 5.648 -14.794 1.00 93.31 182 LEU A N 1
ATOM 1399 C CA . LEU A 1 182 ? -3.304 5.105 -15.007 1.00 93.31 182 LEU A CA 1
ATOM 1400 C C . LEU A 1 182 ? -4.365 6.199 -14.856 1.00 93.31 182 LEU A C 1
ATOM 1402 O O . LEU A 1 182 ? -4.267 7.031 -13.959 1.00 93.31 182 LEU A O 1
ATOM 1406 N N . ASP A 1 183 ? -5.427 6.128 -15.659 1.00 94.12 183 ASP A N 1
ATOM 1407 C CA . ASP A 1 183 ? -6.656 6.892 -15.432 1.00 94.12 183 ASP A CA 1
ATOM 1408 C C . ASP A 1 183 ? -7.419 6.366 -14.199 1.00 94.12 183 ASP A C 1
ATOM 1410 O O . ASP A 1 183 ? -7.157 5.261 -13.717 1.00 94.12 183 ASP A O 1
ATOM 1414 N N . ASP A 1 184 ? -8.408 7.113 -13.696 1.00 92.50 184 ASP A N 1
ATOM 1415 C CA . ASP A 1 184 ? -9.166 6.732 -12.489 1.00 92.50 184 ASP A CA 1
ATOM 1416 C C . ASP A 1 184 ? -9.732 5.303 -12.582 1.00 92.50 184 ASP A C 1
ATOM 1418 O O . ASP A 1 184 ? -9.605 4.488 -11.663 1.00 92.50 184 ASP A O 1
ATOM 1422 N N . ARG A 1 185 ? -10.323 4.954 -13.734 1.00 93.12 185 ARG A N 1
ATOM 1423 C CA . ARG A 1 185 ? -10.906 3.623 -13.970 1.00 93.12 185 ARG A CA 1
ATOM 1424 C C . ARG A 1 185 ? -9.840 2.536 -14.052 1.00 93.12 185 ARG A C 1
ATOM 1426 O O . ARG A 1 185 ? -10.081 1.399 -13.632 1.00 93.12 185 ARG A O 1
ATOM 1433 N N . GLY A 1 186 ? -8.690 2.828 -14.651 1.00 94.19 186 GLY A N 1
ATOM 1434 C CA . GLY A 1 186 ? -7.524 1.954 -14.678 1.00 94.19 186 GLY A CA 1
ATOM 1435 C C . GLY A 1 186 ? -6.983 1.703 -13.279 1.00 94.19 186 GLY A C 1
ATOM 1436 O O . GLY A 1 186 ? -6.765 0.546 -12.917 1.00 94.19 186 GLY A O 1
ATOM 1437 N N . LEU A 1 187 ? -6.859 2.753 -12.469 1.00 94.00 187 LEU A N 1
ATOM 1438 C CA . LEU A 1 187 ? -6.327 2.677 -11.116 1.00 94.00 187 LEU A CA 1
ATOM 1439 C C . LEU A 1 187 ? -7.250 1.895 -10.174 1.00 94.00 187 LEU A C 1
ATOM 1441 O O . LEU A 1 187 ? -6.775 1.035 -9.433 1.00 94.00 187 LEU A O 1
ATOM 1445 N N . ILE A 1 188 ? -8.568 2.104 -10.255 1.00 94.50 188 ILE A N 1
ATOM 1446 C CA . ILE A 1 188 ? -9.550 1.300 -9.506 1.00 94.50 188 ILE A CA 1
ATOM 1447 C C . ILE A 1 188 ? -9.399 -0.187 -9.857 1.00 94.50 188 ILE A C 1
ATOM 1449 O O . ILE A 1 188 ? -9.257 -1.029 -8.969 1.00 94.50 188 ILE A O 1
ATOM 1453 N N . ARG A 1 189 ? -9.364 -0.528 -11.155 1.00 94.62 189 ARG A N 1
ATOM 1454 C CA . ARG A 1 189 ? -9.172 -1.919 -11.606 1.00 94.62 189 ARG A CA 1
ATOM 1455 C C . ARG A 1 189 ? -7.834 -2.492 -11.147 1.00 94.62 189 ARG A C 1
ATOM 1457 O O . ARG A 1 189 ? -7.765 -3.677 -10.816 1.00 94.62 189 ARG A O 1
ATOM 1464 N N . TRP A 1 190 ? -6.779 -1.682 -11.145 1.00 95.44 190 TRP A N 1
ATOM 1465 C CA . TRP A 1 190 ? -5.459 -2.088 -10.680 1.00 95.44 190 TRP A CA 1
ATOM 1466 C C . TRP A 1 190 ? -5.486 -2.442 -9.190 1.00 95.44 190 TRP A C 1
ATOM 1468 O O . TRP A 1 190 ? -5.098 -3.555 -8.841 1.00 95.44 190 TRP A O 1
ATOM 1478 N N . TRP A 1 191 ? -6.060 -1.589 -8.336 1.00 96.31 191 TRP A N 1
ATOM 1479 C CA . TRP A 1 191 ? -6.213 -1.873 -6.905 1.00 96.31 191 TRP A CA 1
ATOM 1480 C C . TRP A 1 191 ? -7.087 -3.095 -6.622 1.00 96.31 191 TRP A C 1
ATOM 1482 O O . TRP A 1 191 ? -6.733 -3.907 -5.768 1.00 96.31 191 TRP A O 1
ATOM 1492 N N . CYS A 1 192 ? -8.175 -3.298 -7.373 1.00 95.00 192 CYS A N 1
ATOM 1493 C CA . CYS A 1 192 ? -8.958 -4.531 -7.267 1.00 95.00 192 CYS A CA 1
ATOM 1494 C C . CYS A 1 192 ? -8.094 -5.768 -7.549 1.00 95.00 192 CYS A C 1
ATOM 1496 O O . CYS A 1 192 ? -8.162 -6.734 -6.801 1.00 95.00 192 CYS A O 1
ATOM 1498 N N . ARG A 1 193 ? -7.238 -5.738 -8.579 1.00 95.12 193 ARG A N 1
ATOM 1499 C CA . ARG A 1 193 ? -6.322 -6.851 -8.897 1.00 95.12 193 ARG A CA 1
ATOM 1500 C C . ARG A 1 193 ? -5.216 -7.041 -7.857 1.00 95.12 193 ARG A C 1
ATOM 1502 O O . ARG A 1 193 ? -4.747 -8.162 -7.698 1.00 95.12 193 ARG A O 1
ATOM 1509 N N . VAL A 1 194 ? -4.777 -5.969 -7.194 1.00 96.06 194 VAL A N 1
ATOM 1510 C CA . VAL A 1 194 ? -3.794 -6.025 -6.098 1.00 96.06 194 VAL A CA 1
ATOM 1511 C C . VAL A 1 194 ? -4.390 -6.702 -4.864 1.00 96.06 194 VAL A C 1
ATOM 1513 O O . VAL A 1 194 ? -3.734 -7.542 -4.255 1.00 96.06 194 VAL A O 1
ATOM 1516 N N . LEU A 1 195 ? -5.627 -6.351 -4.497 1.00 95.25 195 LEU A N 1
ATOM 1517 C CA . LEU A 1 195 ? -6.269 -6.820 -3.265 1.00 95.25 195 LEU A CA 1
ATOM 1518 C C . LEU A 1 195 ? -7.068 -8.121 -3.428 1.00 95.25 195 LEU A C 1
ATOM 1520 O O . LEU A 1 195 ? -7.335 -8.791 -2.435 1.00 95.25 195 LEU A O 1
ATOM 1524 N N . ASP A 1 196 ? -7.447 -8.506 -4.647 1.00 93.25 196 ASP A N 1
ATOM 1525 C CA . ASP A 1 196 ? -8.225 -9.724 -4.910 1.00 93.25 196 ASP A CA 1
ATOM 1526 C C . ASP A 1 196 ? -7.573 -11.006 -4.342 1.00 93.25 196 ASP A C 1
ATOM 1528 O O . ASP A 1 196 ? -8.277 -11.743 -3.647 1.00 93.25 196 ASP A O 1
ATOM 1532 N N . PRO A 1 197 ? -6.252 -11.254 -4.493 1.00 92.38 197 PRO A N 1
ATOM 1533 C CA . PRO A 1 197 ? -5.604 -12.404 -3.859 1.00 92.38 197 PRO A CA 1
ATOM 1534 C C . PRO A 1 197 ? -5.745 -12.419 -2.333 1.00 92.38 197 PRO A C 1
ATOM 1536 O O . PRO A 1 197 ? -5.993 -13.472 -1.756 1.00 92.38 197 PRO A O 1
ATOM 1539 N N . LEU A 1 198 ? -5.649 -11.250 -1.688 1.00 92.00 198 LEU A N 1
ATOM 1540 C CA . LEU A 1 198 ? -5.810 -11.119 -0.240 1.00 92.00 198 LEU A CA 1
ATOM 1541 C C . LEU A 1 198 ? -7.239 -11.466 0.194 1.00 92.00 198 LEU A C 1
ATOM 1543 O O . LEU A 1 198 ? -7.422 -12.178 1.173 1.00 92.00 198 LEU A O 1
ATOM 1547 N N . VAL A 1 199 ? -8.257 -10.981 -0.521 1.00 89.81 199 VAL A N 1
ATOM 1548 C CA . VAL A 1 199 ? -9.662 -11.245 -0.166 1.00 89.81 199 VAL A CA 1
ATOM 1549 C C . VAL A 1 199 ? -10.000 -12.731 -0.308 1.00 89.81 199 VAL A C 1
ATOM 1551 O O . VAL A 1 199 ? -10.722 -13.271 0.527 1.00 89.81 199 VAL A O 1
ATOM 1554 N N . ARG A 1 200 ? -9.454 -13.404 -1.329 1.00 89.50 200 ARG A N 1
ATOM 1555 C CA . ARG A 1 200 ? -9.706 -14.829 -1.609 1.00 89.50 200 ARG A CA 1
ATOM 1556 C C . ARG A 1 200 ? -9.123 -15.796 -0.578 1.00 89.50 200 ARG A C 1
ATOM 1558 O O . ARG A 1 200 ? -9.522 -16.955 -0.568 1.00 89.50 200 ARG A O 1
ATOM 1565 N N . GLU A 1 201 ? -8.203 -15.350 0.275 1.00 88.25 201 GLU A N 1
ATOM 1566 C CA . GLU A 1 201 ? -7.658 -16.172 1.369 1.00 88.25 201 GLU A CA 1
ATOM 1567 C C . GLU A 1 201 ? -8.649 -16.397 2.510 1.00 88.25 201 GLU A C 1
ATOM 1569 O O . GLU A 1 201 ? -8.462 -17.301 3.323 1.00 88.25 201 GLU A O 1
ATOM 1574 N N . TYR A 1 202 ? -9.700 -15.587 2.575 1.00 86.75 202 TYR A N 1
ATOM 1575 C CA . TYR A 1 202 ? -10.686 -15.643 3.637 1.00 86.75 202 TYR A CA 1
ATOM 1576 C C . TYR A 1 202 ? -11.992 -16.230 3.127 1.00 86.75 202 TYR A C 1
ATOM 1578 O O . TYR A 1 202 ? -12.351 -16.097 1.954 1.00 86.75 202 TYR A O 1
ATOM 1586 N N . MET A 1 203 ? -12.740 -16.861 4.034 1.00 77.94 203 MET A N 1
ATOM 1587 C CA . MET A 1 203 ? -14.059 -17.360 3.676 1.00 77.94 203 MET A CA 1
ATOM 1588 C C . MET A 1 203 ? -14.954 -16.189 3.254 1.00 77.94 203 MET A C 1
ATOM 1590 O O . MET A 1 203 ? -14.963 -15.153 3.931 1.00 77.94 203 MET A O 1
ATOM 1594 N N . PRO A 1 204 ? -15.731 -16.332 2.168 1.00 76.88 204 PRO A N 1
ATOM 1595 C CA . PRO A 1 204 ? -16.753 -15.355 1.848 1.00 76.88 204 PRO A CA 1
ATOM 1596 C C . PRO A 1 204 ? -17.678 -15.207 3.053 1.00 76.88 204 PRO A C 1
ATOM 1598 O O . PRO A 1 204 ? -18.185 -16.203 3.576 1.00 76.88 204 PRO A O 1
ATOM 1601 N N . GLU A 1 205 ? -17.906 -13.977 3.511 1.00 73.69 205 GLU A N 1
ATOM 1602 C CA . GLU A 1 205 ? -18.992 -13.748 4.459 1.00 73.69 205 GLU A CA 1
ATOM 1603 C C . GLU A 1 205 ? -20.295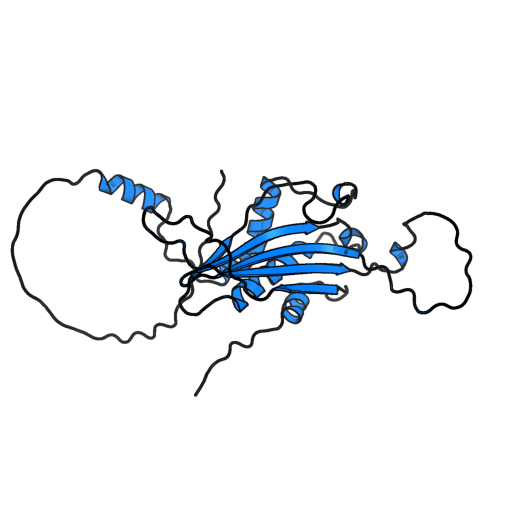 -14.271 3.847 1.00 73.69 205 GLU A C 1
ATOM 1605 O O . GLU A 1 205 ? -20.635 -13.914 2.714 1.00 73.69 205 GLU A O 1
ATOM 1610 N N . GLY A 1 206 ? -21.042 -15.081 4.606 1.00 58.19 206 GLY A N 1
ATOM 1611 C CA . GLY A 1 206 ? -22.430 -15.442 4.313 1.00 58.19 206 GLY A CA 1
ATOM 1612 C C . GLY A 1 206 ? -23.322 -14.204 4.409 1.00 58.19 206 GLY A C 1
ATOM 1613 O O . GLY A 1 206 ? -24.094 -14.034 5.347 1.00 58.19 206 GLY A O 1
ATOM 1614 N N . GLY A 1 207 ? -23.140 -13.269 3.483 1.00 52.84 207 GLY A N 1
ATOM 1615 C CA . GLY A 1 207 ? -23.784 -11.971 3.466 1.00 52.84 207 GLY A CA 1
ATOM 1616 C C . GLY A 1 207 ? -24.832 -11.919 2.371 1.00 52.84 207 GLY A C 1
ATOM 1617 O O . GLY A 1 207 ? -24.522 -12.120 1.199 1.00 52.84 207 GLY A O 1
ATOM 1618 N N . ARG A 1 208 ? -26.061 -11.574 2.758 1.00 54.50 208 ARG A N 1
ATOM 1619 C CA . ARG A 1 208 ? -27.169 -11.289 1.839 1.00 54.50 208 ARG A CA 1
ATOM 1620 C C . ARG A 1 208 ? -26.728 -10.305 0.754 1.00 54.50 208 ARG A C 1
ATOM 1622 O O . ARG A 1 208 ? -25.996 -9.345 1.038 1.00 54.50 208 ARG A O 1
ATOM 1629 N N . SER A 1 209 ? -27.184 -10.527 -0.475 1.00 56.09 209 SER A N 1
ATOM 1630 C CA . SER A 1 209 ? -26.883 -9.629 -1.589 1.00 56.09 209 SER A CA 1
ATOM 1631 C C . SER A 1 209 ? -27.410 -8.218 -1.301 1.00 56.09 209 SER A C 1
ATOM 1633 O O . SER A 1 209 ? -28.346 -8.024 -0.520 1.00 56.09 209 SER A O 1
ATOM 1635 N N . LEU A 1 210 ? -26.816 -7.199 -1.929 1.00 54.84 210 LEU A N 1
ATOM 1636 C CA . LEU A 1 210 ? -27.314 -5.822 -1.821 1.00 54.84 210 LEU A CA 1
ATOM 1637 C C . LEU A 1 210 ? -28.794 -5.737 -2.245 1.00 54.84 210 LEU A C 1
ATOM 1639 O O . LEU A 1 210 ? -29.571 -5.017 -1.625 1.00 54.84 210 LEU A O 1
ATOM 1643 N N . ALA A 1 211 ? -29.193 -6.559 -3.223 1.00 58.38 211 ALA A N 1
ATOM 1644 C CA . ALA A 1 211 ? -30.579 -6.727 -3.642 1.00 58.38 211 ALA A CA 1
ATOM 1645 C C . ALA A 1 211 ? -31.469 -7.286 -2.519 1.00 58.38 211 ALA A C 1
ATOM 1647 O O . ALA A 1 211 ? -32.514 -6.710 -2.243 1.00 58.38 211 ALA A O 1
ATOM 1648 N N . GLN A 1 212 ? -31.040 -8.334 -1.807 1.00 61.41 212 GLN A N 1
ATOM 1649 C CA . GLN A 1 212 ? -31.782 -8.866 -0.654 1.00 61.41 212 GLN A CA 1
ATOM 1650 C C . GLN A 1 212 ? -31.932 -7.827 0.465 1.00 61.41 212 GLN A C 1
ATOM 1652 O O . GLN A 1 212 ? -33.012 -7.678 1.023 1.00 61.41 212 GLN A O 1
ATOM 1657 N N . ARG A 1 213 ? -30.891 -7.033 0.744 1.00 64.00 213 ARG A N 1
ATOM 1658 C CA . ARG A 1 213 ? -30.970 -5.959 1.752 1.00 64.00 213 ARG A CA 1
ATOM 1659 C C . ARG A 1 213 ? -31.922 -4.828 1.347 1.00 64.00 213 ARG A C 1
ATOM 1661 O O . ARG A 1 213 ? -32.560 -4.240 2.214 1.00 64.00 213 ARG A O 1
ATOM 1668 N N . LEU A 1 214 ? -32.013 -4.518 0.053 1.00 61.41 214 LEU A N 1
ATOM 1669 C CA . LEU A 1 214 ? -32.946 -3.521 -0.484 1.00 61.41 214 LEU A CA 1
ATOM 1670 C C . LEU A 1 214 ? -34.398 -4.016 -0.470 1.00 61.41 214 LEU A C 1
ATOM 1672 O O . LEU A 1 214 ? -35.304 -3.220 -0.236 1.00 61.41 214 LEU A O 1
ATOM 1676 N N . VAL A 1 215 ? -34.618 -5.312 -0.700 1.00 71.31 215 VAL A N 1
ATOM 1677 C CA . VAL A 1 215 ? -35.942 -5.944 -0.596 1.00 71.31 215 VAL A CA 1
ATOM 1678 C C . VAL A 1 215 ? -36.419 -5.946 0.857 1.00 71.31 215 VAL A C 1
ATOM 1680 O O . VAL A 1 215 ? -37.527 -5.488 1.123 1.00 71.31 215 VAL A O 1
ATOM 1683 N N . ASP A 1 216 ? -35.561 -6.334 1.803 1.00 65.38 216 ASP A N 1
ATOM 1684 C CA . ASP A 1 216 ? -35.878 -6.318 3.238 1.00 65.38 216 ASP A CA 1
ATOM 1685 C C . ASP A 1 216 ? -36.183 -4.890 3.738 1.00 65.38 216 ASP A C 1
ATOM 1687 O O . ASP A 1 216 ? -37.125 -4.676 4.500 1.00 65.38 216 ASP A O 1
ATOM 1691 N N . ALA A 1 217 ? -35.439 -3.883 3.262 1.00 61.19 217 ALA A N 1
ATOM 1692 C CA . ALA A 1 217 ? -35.682 -2.479 3.603 1.00 61.19 217 ALA A CA 1
ATOM 1693 C C . ALA A 1 217 ? -37.020 -1.947 3.055 1.00 61.19 217 ALA A C 1
ATOM 1695 O O . ALA A 1 217 ? -37.647 -1.105 3.695 1.00 61.19 217 ALA A O 1
ATOM 1696 N N . LYS A 1 218 ? -37.478 -2.452 1.901 1.00 58.25 218 LYS A N 1
ATOM 1697 C CA . LYS A 1 218 ? -38.811 -2.151 1.352 1.00 58.25 218 LYS A CA 1
ATOM 1698 C C . LYS A 1 218 ? -39.930 -2.932 2.051 1.00 58.25 218 LYS A C 1
ATOM 1700 O O . LYS A 1 218 ? -41.051 -2.441 2.104 1.00 58.25 218 LYS A O 1
ATOM 1705 N N . GLY A 1 219 ? -39.635 -4.108 2.608 1.00 51.72 219 GLY A N 1
ATOM 1706 C CA . GLY A 1 219 ? -40.593 -4.936 3.350 1.00 51.72 219 GLY A CA 1
ATOM 1707 C C . GLY A 1 219 ? -40.937 -4.419 4.753 1.00 51.72 219 GLY A C 1
ATOM 1708 O O . GLY A 1 219 ? -41.972 -4.783 5.298 1.00 51.72 219 GLY A O 1
ATOM 1709 N N . ILE A 1 220 ? -40.115 -3.538 5.333 1.00 51.28 220 ILE A N 1
ATOM 1710 C CA . ILE A 1 220 ? -40.330 -2.991 6.688 1.00 51.28 220 ILE A CA 1
ATOM 1711 C C . ILE A 1 220 ? -41.352 -1.833 6.712 1.00 51.28 220 ILE A C 1
ATOM 1713 O O . ILE A 1 220 ? -41.846 -1.467 7.775 1.00 51.28 220 ILE A O 1
ATOM 1717 N N . THR A 1 221 ? -41.746 -1.267 5.565 1.00 42.59 221 THR A N 1
ATOM 1718 C CA . THR A 1 221 ? -42.684 -0.124 5.523 1.00 42.59 221 THR A CA 1
ATOM 1719 C C . THR A 1 221 ? -44.167 -0.527 5.561 1.00 42.59 221 THR A C 1
ATOM 1721 O O . THR A 1 221 ? -45.035 0.338 5.509 1.00 42.59 221 THR A O 1
ATOM 1724 N N . THR A 1 222 ? -44.505 -1.816 5.668 1.00 41.47 222 THR A N 1
ATOM 1725 C CA . THR A 1 222 ? -45.908 -2.270 5.600 1.00 41.47 222 THR A CA 1
ATOM 1726 C C . THR A 1 222 ? -46.261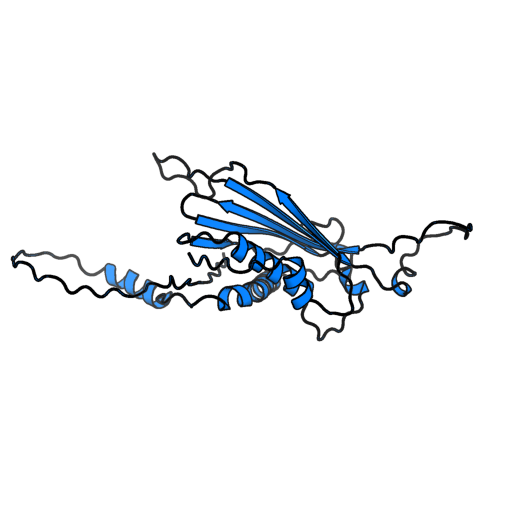 -3.287 6.679 1.00 41.47 222 THR A C 1
ATOM 1728 O O . THR A 1 222 ? -46.786 -4.355 6.389 1.00 41.47 222 THR A O 1
ATOM 1731 N N . THR A 1 223 ? -46.003 -2.982 7.952 1.00 35.97 223 THR A N 1
ATOM 1732 C CA . THR A 1 223 ? -46.780 -3.599 9.045 1.00 35.97 223 THR A CA 1
ATOM 1733 C C . THR A 1 223 ? -46.699 -2.761 10.318 1.00 35.97 223 THR A C 1
ATOM 1735 O O . THR A 1 223 ? -45.887 -2.976 11.210 1.00 35.97 223 THR A O 1
ATOM 1738 N N . SER A 1 224 ? -47.576 -1.766 10.410 1.00 34.94 224 SER A N 1
ATOM 1739 C CA . SER A 1 224 ? -48.064 -1.273 11.695 1.00 34.94 224 SER A CA 1
ATOM 1740 C C . SER A 1 224 ? -49.555 -1.553 11.744 1.00 34.94 224 SER A C 1
ATOM 1742 O O . SER A 1 224 ? -50.324 -0.916 11.032 1.00 34.94 224 SER A O 1
ATOM 1744 N N . THR A 1 225 ? -49.954 -2.531 12.552 1.00 32.31 225 THR A N 1
ATOM 1745 C CA . THR A 1 225 ? -51.234 -2.542 13.274 1.00 32.31 225 THR A CA 1
ATOM 1746 C C . THR A 1 225 ? -51.190 -3.608 14.376 1.00 32.31 225 THR A C 1
ATOM 1748 O O . THR A 1 225 ? -50.690 -4.709 14.170 1.00 32.31 225 THR A O 1
ATOM 1751 N N . ALA A 1 226 ? -51.646 -3.197 15.564 1.00 29.73 226 ALA A N 1
ATOM 1752 C CA . ALA A 1 226 ? -51.793 -3.921 16.835 1.00 29.73 226 ALA A CA 1
ATOM 1753 C C . ALA A 1 226 ? -52.586 -5.245 16.685 1.00 29.73 226 ALA A C 1
ATOM 1755 O O . ALA A 1 226 ? -53.279 -5.414 15.691 1.00 29.73 226 ALA A O 1
ATOM 1756 N N . THR A 1 227 ? -52.619 -6.250 17.569 1.00 27.69 227 THR A N 1
ATOM 1757 C CA . THR A 1 227 ? -52.705 -6.399 19.047 1.00 27.69 227 THR A CA 1
ATOM 1758 C C . THR A 1 227 ? -52.574 -7.941 19.259 1.00 27.69 227 THR A C 1
ATOM 1760 O O . THR A 1 227 ? -52.915 -8.685 18.345 1.00 27.69 227 THR A O 1
ATOM 1763 N N . THR A 1 228 ? -52.085 -8.585 20.327 1.00 27.83 228 THR A N 1
ATOM 1764 C CA . THR A 1 228 ? -52.684 -8.801 21.665 1.00 27.83 228 THR A CA 1
ATOM 1765 C C . THR A 1 228 ? -51.855 -9.892 22.374 1.00 27.83 228 THR A C 1
ATOM 1767 O O . THR A 1 228 ? -51.311 -10.780 21.720 1.00 27.83 228 THR A O 1
ATOM 1770 N N . ALA A 1 229 ? -51.774 -9.832 23.702 1.00 30.77 229 ALA A N 1
ATOM 1771 C CA . ALA A 1 229 ? -51.074 -10.775 24.575 1.00 30.77 229 ALA A CA 1
ATOM 1772 C C . ALA A 1 229 ? -51.714 -12.176 24.618 1.00 30.77 229 ALA A C 1
ATOM 1774 O O . ALA A 1 229 ? -52.936 -12.261 24.629 1.00 30.77 229 ALA A O 1
ATOM 1775 N N . THR A 1 230 ? -50.915 -13.245 24.771 1.00 27.77 230 THR A N 1
ATOM 1776 C CA . THR A 1 230 ? -51.189 -14.390 25.674 1.00 27.77 230 THR A CA 1
ATOM 1777 C C . THR A 1 230 ? -49.887 -15.162 25.968 1.00 27.77 230 THR A C 1
ATOM 1779 O O . THR A 1 230 ? -49.026 -15.319 25.109 1.00 27.77 230 THR A O 1
ATOM 1782 N N . SER A 1 231 ? -49.765 -15.589 27.220 1.00 29.70 231 SER A N 1
ATOM 1783 C CA . SER A 1 231 ? -48.717 -16.334 27.930 1.00 29.70 231 SER A CA 1
ATOM 1784 C C . SER A 1 231 ? -48.503 -17.800 27.509 1.00 29.70 231 SER A C 1
ATOM 1786 O O . SER A 1 231 ? -49.492 -18.502 27.316 1.00 29.70 231 SER A O 1
ATOM 1788 N N . ALA A 1 232 ? -47.250 -18.285 27.537 1.00 29.47 232 ALA A N 1
ATOM 1789 C CA . ALA A 1 232 ? -46.859 -19.642 27.971 1.00 29.47 232 ALA A CA 1
ATOM 1790 C C . ALA A 1 232 ? -45.323 -19.766 28.146 1.00 29.47 232 ALA A C 1
ATOM 1792 O O . ALA A 1 232 ? -44.554 -19.098 27.462 1.00 29.47 232 ALA A O 1
ATOM 1793 N N . GLU A 1 233 ? -44.925 -20.603 29.103 1.00 29.28 233 GLU A N 1
ATOM 1794 C CA . GLU A 1 233 ? -43.619 -20.745 29.774 1.00 29.28 233 GLU A CA 1
ATOM 1795 C C . GLU A 1 233 ? -42.641 -21.771 29.107 1.00 29.28 233 GLU A C 1
ATOM 1797 O O . GLU A 1 233 ? -42.964 -22.285 28.035 1.00 29.28 233 GLU A O 1
ATOM 1802 N N . PRO A 1 234 ? -41.423 -22.030 29.656 1.00 37.12 234 PRO A N 1
ATOM 1803 C CA . PRO A 1 234 ? -40.196 -22.304 28.896 1.00 37.12 234 PRO A CA 1
ATOM 1804 C C . PRO A 1 234 ? -39.854 -23.796 28.723 1.00 37.12 234 PRO A C 1
ATOM 1806 O O . PRO A 1 234 ? -40.272 -24.644 29.507 1.00 37.12 234 PRO A O 1
ATOM 1809 N N . VAL A 1 235 ? -38.991 -24.112 27.748 1.00 30.12 235 VAL A N 1
ATOM 1810 C CA . VAL A 1 235 ? -38.338 -25.430 27.626 1.00 30.12 235 VAL A CA 1
ATOM 1811 C C . VAL A 1 235 ? -36.825 -25.260 27.488 1.00 30.12 235 VAL A C 1
ATOM 1813 O O . VAL A 1 235 ? -36.334 -24.418 26.738 1.00 30.12 235 VAL A O 1
ATOM 1816 N N . ALA A 1 236 ? -36.114 -26.054 28.285 1.00 27.92 236 ALA A N 1
ATOM 1817 C CA . ALA A 1 236 ? -34.685 -26.023 28.547 1.00 27.92 236 ALA A CA 1
ATOM 1818 C C . ALA A 1 236 ? -33.833 -26.807 27.524 1.00 27.92 236 ALA A C 1
ATOM 1820 O O . ALA A 1 236 ? -34.263 -27.830 27.005 1.00 27.92 236 ALA A O 1
ATOM 1821 N N . ILE A 1 237 ? -32.607 -26.296 27.336 1.00 30.81 237 ILE A N 1
ATOM 1822 C CA . ILE A 1 237 ? -31.291 -26.957 27.201 1.00 30.81 237 ILE A CA 1
ATOM 1823 C C . ILE A 1 237 ? -31.188 -28.217 26.321 1.00 30.81 237 ILE A C 1
ATOM 1825 O O . ILE A 1 237 ? -31.639 -29.288 26.708 1.00 30.81 237 ILE A O 1
ATOM 1829 N N . THR A 1 238 ? -30.352 -28.128 25.280 1.00 28.36 238 THR A N 1
ATOM 1830 C CA . THR A 1 238 ? -29.294 -29.129 25.050 1.00 28.36 238 THR A CA 1
ATOM 1831 C C . THR A 1 238 ? -28.023 -28.435 24.575 1.00 28.36 238 THR A C 1
ATOM 1833 O O . THR A 1 238 ? -28.015 -27.799 23.519 1.00 28.36 238 THR A O 1
ATOM 1836 N N . ASP A 1 239 ? -26.973 -28.573 25.380 1.00 31.28 239 ASP A N 1
ATOM 1837 C CA . ASP A 1 239 ? -25.598 -28.192 25.091 1.00 31.28 239 ASP A CA 1
ATOM 1838 C C . ASP A 1 239 ? -25.075 -28.923 23.849 1.00 31.28 239 ASP A C 1
ATOM 1840 O O . ASP A 1 239 ? -25.101 -30.151 23.758 1.00 31.28 239 ASP A O 1
ATOM 1844 N N . GLY A 1 240 ? -24.590 -28.141 22.890 1.00 27.19 240 GLY A N 1
ATOM 1845 C CA . GLY A 1 240 ? -23.822 -28.602 21.744 1.00 27.19 240 GLY A CA 1
ATOM 1846 C C . GLY A 1 240 ? -22.547 -27.783 21.690 1.00 27.19 240 GLY A C 1
ATOM 1847 O O . GLY A 1 240 ? -22.503 -26.733 21.055 1.00 27.19 240 GLY A O 1
ATOM 1848 N N . GLU A 1 241 ? -21.541 -28.245 22.422 1.00 32.19 241 GLU A N 1
ATOM 1849 C CA . GLU A 1 241 ? -20.172 -27.746 22.406 1.00 32.19 241 GLU A CA 1
ATOM 1850 C C . GLU A 1 241 ? -19.607 -27.931 20.991 1.00 32.19 241 GLU A C 1
ATOM 1852 O O . GLU A 1 241 ? -19.153 -29.008 20.606 1.00 32.19 241 GLU A O 1
ATOM 1857 N N . GLN A 1 242 ? -19.739 -26.890 20.171 1.00 33.19 242 GLN A N 1
ATOM 1858 C CA . GLN A 1 242 ? -19.226 -26.867 18.812 1.00 33.19 242 GLN A CA 1
ATOM 1859 C C . GLN A 1 242 ? -17.972 -26.005 18.804 1.00 33.19 242 GLN A C 1
ATOM 1861 O O . GLN A 1 242 ? -18.031 -24.790 18.970 1.00 33.19 242 GLN A O 1
ATOM 1866 N N . ASP A 1 243 ? -16.850 -26.703 18.667 1.00 34.09 243 ASP A N 1
ATOM 1867 C CA . ASP A 1 243 ? -15.486 -26.228 18.471 1.00 34.09 243 ASP A CA 1
ATOM 1868 C C . ASP A 1 243 ? -15.448 -25.058 17.464 1.00 34.09 243 ASP A C 1
ATOM 1870 O O . ASP A 1 243 ? -15.380 -25.244 16.245 1.00 34.09 243 ASP A O 1
ATOM 1874 N N . ASP A 1 244 ? -15.577 -23.828 17.978 1.00 38.22 244 ASP A N 1
ATOM 1875 C CA . ASP A 1 244 ? -15.537 -22.586 17.206 1.00 38.22 244 ASP A CA 1
ATOM 1876 C C . ASP A 1 244 ? -14.074 -22.271 16.884 1.00 38.22 244 ASP A C 1
ATOM 1878 O O . ASP A 1 244 ? -13.443 -21.365 17.435 1.00 38.22 244 ASP A O 1
ATOM 1882 N N . GLN A 1 245 ? -13.505 -23.053 15.962 1.00 41.91 245 GLN A N 1
ATOM 1883 C CA . GLN A 1 245 ? -12.411 -22.562 15.139 1.00 41.91 245 GLN A CA 1
ATOM 1884 C C . GLN A 1 245 ? -12.928 -21.306 14.449 1.00 41.91 245 GLN A C 1
ATOM 1886 O O . GLN A 1 245 ? -13.614 -21.388 13.434 1.00 41.91 245 GLN A O 1
ATOM 1891 N N . THR A 1 246 ? -12.607 -20.152 15.030 1.00 52.47 246 THR A N 1
ATOM 1892 C CA . THR A 1 246 ? -12.983 -18.818 14.570 1.00 52.47 246 THR A CA 1
ATOM 1893 C C . THR A 1 246 ? -12.705 -18.668 13.071 1.00 52.47 246 THR A C 1
ATOM 1895 O O . THR A 1 246 ? -11.594 -18.318 12.656 1.00 52.47 246 THR A O 1
ATOM 1898 N N . LYS A 1 247 ? -13.702 -18.968 12.232 1.00 67.69 247 LYS A N 1
ATOM 1899 C CA . LYS A 1 247 ? -13.598 -18.868 10.774 1.00 67.69 247 LYS A CA 1
ATOM 1900 C C . LYS A 1 247 ? -13.524 -17.390 10.425 1.00 67.69 247 LYS A C 1
ATOM 1902 O O . LYS A 1 247 ? -14.505 -16.663 10.544 1.00 67.69 247 LYS A O 1
ATOM 1907 N N . THR A 1 248 ? -12.340 -16.928 10.026 1.00 78.25 248 THR A N 1
ATOM 1908 C CA . THR A 1 248 ? -12.155 -15.535 9.608 1.00 78.25 248 THR A CA 1
ATOM 1909 C C . THR A 1 248 ? -12.742 -15.357 8.213 1.00 78.25 248 THR A C 1
ATOM 1911 O O . THR A 1 248 ? -12.363 -16.055 7.270 1.00 78.25 248 THR A O 1
ATOM 1914 N N . THR A 1 249 ? -13.674 -14.421 8.088 1.00 81.94 249 THR A N 1
ATOM 1915 C CA . THR A 1 249 ? -14.351 -14.096 6.836 1.00 81.94 249 THR A CA 1
ATOM 1916 C C . THR A 1 249 ? -13.870 -12.759 6.282 1.00 81.94 249 THR A C 1
ATOM 1918 O O . THR A 1 249 ? -13.416 -11.898 7.037 1.00 81.94 249 THR A O 1
ATOM 1921 N N . ALA A 1 250 ? -13.997 -12.553 4.972 1.00 76.19 250 ALA A N 1
ATOM 1922 C CA . ALA A 1 250 ? -13.758 -11.251 4.354 1.00 76.19 250 ALA A CA 1
ATOM 1923 C C . ALA A 1 250 ? -14.854 -10.880 3.356 1.00 76.19 250 ALA A C 1
ATOM 1925 O O . ALA A 1 250 ? -15.534 -11.729 2.772 1.00 76.19 250 ALA A O 1
ATOM 1926 N N . LYS A 1 251 ? -15.001 -9.570 3.147 1.00 83.12 251 LYS A N 1
ATOM 1927 C CA . LYS A 1 251 ? -15.907 -8.990 2.161 1.00 83.12 251 LYS A CA 1
ATOM 1928 C C . LYS A 1 251 ? -15.335 -7.687 1.614 1.00 83.12 251 LYS A C 1
ATOM 1930 O O . LYS A 1 251 ? -14.955 -6.803 2.376 1.00 83.12 251 LYS A O 1
ATOM 1935 N N . GLY A 1 252 ? -15.299 -7.571 0.289 1.00 74.50 252 GLY A N 1
ATOM 1936 C CA . GLY A 1 252 ? -14.902 -6.351 -0.410 1.00 74.50 252 GLY A CA 1
ATOM 1937 C C . GLY A 1 252 ? -16.094 -5.433 -0.678 1.00 74.50 252 GLY A C 1
ATOM 1938 O O . GLY A 1 252 ? -17.189 -5.900 -0.996 1.00 74.50 252 GLY A O 1
ATOM 1939 N N . TYR A 1 253 ? -15.867 -4.125 -0.586 1.00 81.12 253 TYR A N 1
ATOM 1940 C CA . TYR A 1 253 ? -16.813 -3.093 -1.000 1.00 81.12 253 TYR A CA 1
ATOM 1941 C C . TYR A 1 253 ? -16.103 -2.161 -1.981 1.00 81.12 253 TYR A C 1
ATOM 1943 O O . TYR A 1 253 ? -15.009 -1.686 -1.687 1.00 81.12 253 TYR A O 1
ATOM 1951 N N . LEU A 1 254 ? -16.722 -1.895 -3.131 1.00 75.88 254 LEU A N 1
ATOM 1952 C CA . LEU A 1 254 ? -16.293 -0.848 -4.054 1.00 75.88 254 LEU A CA 1
ATOM 1953 C C . LEU A 1 254 ? -17.355 0.247 -4.036 1.00 75.88 254 LEU A C 1
ATOM 1955 O O . LEU A 1 254 ? -18.515 -0.013 -4.355 1.00 75.88 254 LEU A O 1
ATOM 1959 N N . ILE A 1 255 ? -16.957 1.448 -3.629 1.00 74.31 255 ILE A N 1
ATOM 1960 C CA . ILE A 1 255 ? -17.821 2.626 -3.601 1.00 74.31 255 ILE A CA 1
ATOM 1961 C C . ILE A 1 255 ? -17.328 3.550 -4.710 1.00 74.31 255 ILE A C 1
ATOM 1963 O O . ILE A 1 255 ? -16.188 4.007 -4.664 1.00 74.31 255 ILE A O 1
ATOM 1967 N N . ILE A 1 256 ? -18.174 3.776 -5.713 1.00 69.25 256 ILE A N 1
ATOM 1968 C CA . ILE A 1 256 ? -17.931 4.753 -6.776 1.00 69.25 256 ILE A CA 1
ATOM 1969 C C . ILE A 1 256 ? -18.756 5.989 -6.393 1.00 69.25 256 ILE A C 1
ATOM 1971 O O . ILE A 1 256 ? -19.975 5.838 -6.272 1.00 69.25 256 ILE A O 1
ATOM 1975 N N . PRO A 1 257 ? -18.120 7.135 -6.091 1.00 54.88 257 PRO A N 1
ATOM 1976 C CA . PRO A 1 257 ? -18.831 8.370 -5.773 1.00 54.88 257 PRO A CA 1
ATOM 1977 C C . PRO A 1 257 ? -19.639 8.903 -6.961 1.00 54.88 257 PRO A C 1
ATOM 1979 O O . PRO A 1 257 ? -19.271 8.599 -8.120 1.00 54.88 257 PRO A O 1
#

pLDDT: mean 78.96, std 23.3, range [27.19, 98.75]

Foldseek 3Di:
DDDPPPPQDDLVVLLCVLDDVVFDKDKDKDKDDWDWDFAPDDDDPPDDGFTKTKMKIKMWMWGFFDPVLVVPPDDDDDDDDDDDDDPPRDIDTFKMWMWMWMDTPAEIETETPDIAGLLCVVSNVDDPPDDPSRLSSLLSVSLSCCVVPDDPNHYYHYYYDQAWDCDDPDPPSSVPPSGDTDHSVRRLVSVCSSCVVSQVVAAAPPDDDPVRVVVVVVVVVPDDDDDDDDDDDDDDDDDDPDDCPPRGHDDDDDDDD